Protein AF-A0A397A9V6-F1 (afdb_monomer_lite)

Radius of gyration: 29.44 Å; chains: 1; bounding box: 41×104×82 Å

Sequence (221 aa):
MKRLSKAV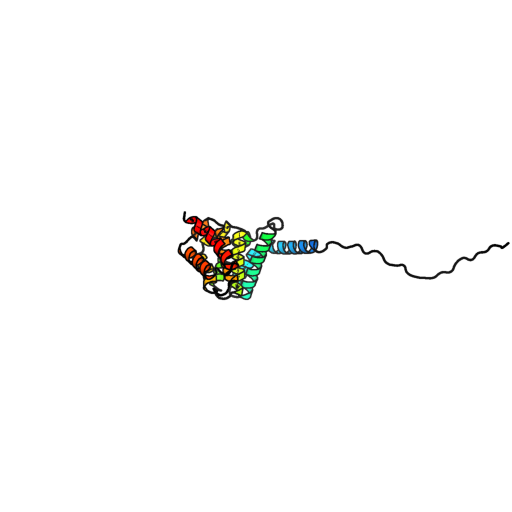QDRVGRKGPPLLQDEHVSTSDDKSAHSSLQLVQVLKQNGVGEICRTIKAEIDTIWAVQSAFKTLASVGHFYFSCGETVFSVNPADGFYDSDGLLLALFALKKFPHHREVLFPILDTISIYAKLDVERALTFCAIDGGVDLIMNCVRNHYDKPDLICMAHDALGSLVLNDDIRQHIASTGLMHELVALLDRFKSNVDVSRALLYPLSHLVVLRT

Structure (mmCIF, N/CA/C/O backbone):
data_AF-A0A397A9V6-F1
#
_entry.id   AF-A0A397A9V6-F1
#
loop_
_atom_site.group_PDB
_atom_site.id
_atom_site.type_symbol
_atom_site.label_atom_id
_atom_site.label_alt_id
_atom_site.label_comp_id
_atom_site.label_asym_id
_atom_site.label_entity_id
_atom_site.label_seq_id
_atom_site.pdbx_PDB_ins_code
_atom_site.Cartn_x
_atom_site.Cartn_y
_atom_site.Cartn_z
_atom_site.occupancy
_atom_site.B_iso_or_equiv
_atom_site.auth_seq_id
_atom_site.auth_comp_id
_atom_site.auth_asym_id
_atom_site.auth_atom_id
_atom_site.pdbx_PDB_model_num
ATOM 1 N N . MET A 1 1 ? -12.079 85.144 -66.062 1.00 34.88 1 MET A N 1
ATOM 2 C CA . MET A 1 1 ? -11.759 85.344 -64.633 1.00 34.88 1 MET A CA 1
ATOM 3 C C . MET A 1 1 ? -10.738 84.298 -64.201 1.00 34.88 1 MET A C 1
ATOM 5 O O . MET A 1 1 ? -10.996 83.125 -64.392 1.00 34.88 1 MET A O 1
ATOM 9 N N . LYS A 1 2 ? -9.617 84.794 -63.654 1.00 39.62 2 LYS A N 1
ATOM 10 C CA . LYS A 1 2 ? -8.535 84.176 -62.854 1.00 39.62 2 LYS A CA 1
ATOM 11 C C . LYS A 1 2 ? -7.677 83.027 -63.433 1.00 39.62 2 LYS A C 1
ATOM 13 O O . LYS A 1 2 ? -8.154 82.008 -63.905 1.00 39.62 2 LYS A O 1
ATOM 18 N N . ARG A 1 3 ? -6.366 83.306 -63.376 1.00 34.12 3 ARG A N 1
ATOM 19 C CA . ARG A 1 3 ? -5.188 82.638 -63.950 1.00 34.12 3 ARG A CA 1
ATOM 20 C C . ARG A 1 3 ? -4.546 81.640 -62.966 1.00 34.12 3 ARG A C 1
ATOM 22 O O . ARG A 1 3 ? -4.749 81.732 -61.762 1.00 34.12 3 ARG A O 1
ATOM 29 N N . LEU A 1 4 ? -3.738 80.757 -63.554 1.00 37.81 4 LEU A N 1
ATOM 30 C CA . LEU A 1 4 ? -2.873 79.690 -63.023 1.00 37.81 4 LEU A CA 1
ATOM 31 C C . LEU A 1 4 ? -1.762 80.110 -62.028 1.00 37.81 4 LEU A C 1
ATOM 33 O O . LEU A 1 4 ? -1.299 81.246 -62.088 1.00 37.81 4 LEU A O 1
ATOM 37 N N . SER A 1 5 ? -1.260 79.107 -61.271 1.00 41.97 5 SER A N 1
ATOM 38 C CA . SER A 1 5 ? 0.151 78.811 -60.860 1.00 41.97 5 SER A CA 1
ATOM 39 C C . SER A 1 5 ? 0.267 78.484 -59.352 1.00 41.97 5 SER A C 1
ATOM 41 O O . SER A 1 5 ? -0.086 79.320 -58.534 1.00 41.97 5 SER A O 1
ATOM 43 N N . LYS A 1 6 ? 0.543 77.244 -58.905 1.00 34.88 6 LYS A N 1
ATOM 44 C CA . LYS A 1 6 ? 1.799 76.437 -58.872 1.00 34.88 6 LYS A CA 1
ATOM 45 C C . LYS A 1 6 ? 2.805 76.850 -57.773 1.00 34.88 6 LYS A C 1
ATOM 47 O O . LYS A 1 6 ? 3.471 77.865 -57.919 1.00 34.88 6 LYS A O 1
ATOM 52 N N . ALA A 1 7 ? 2.943 75.981 -56.762 1.00 34.03 7 ALA A N 1
ATOM 53 C CA . ALA A 1 7 ? 4.121 75.647 -55.926 1.00 34.03 7 ALA A CA 1
ATOM 54 C C . ALA A 1 7 ? 3.635 74.528 -54.968 1.00 34.03 7 ALA A C 1
ATOM 56 O O . ALA A 1 7 ? 2.679 74.758 -54.242 1.00 34.03 7 ALA A O 1
ATOM 57 N N . VAL A 1 8 ? 3.966 73.233 -55.048 1.00 33.22 8 VAL A N 1
ATOM 58 C CA . VAL A 1 8 ? 5.232 72.468 -55.066 1.00 33.22 8 VAL A CA 1
ATOM 59 C C . VAL A 1 8 ? 6.129 72.710 -53.846 1.00 33.22 8 VAL A C 1
ATOM 61 O O . VAL A 1 8 ? 6.907 73.651 -53.830 1.00 33.22 8 VAL A O 1
ATOM 64 N N . GLN A 1 9 ? 6.010 71.743 -52.922 1.00 34.06 9 GLN A N 1
ATOM 65 C CA . GLN A 1 9 ? 6.986 71.207 -51.962 1.00 34.06 9 GLN A CA 1
ATOM 66 C C . GLN A 1 9 ? 7.510 72.114 -50.844 1.00 34.06 9 GLN A C 1
ATOM 68 O O . GLN A 1 9 ? 8.364 72.957 -51.074 1.00 34.06 9 GLN A O 1
ATOM 73 N N . ASP A 1 10 ? 7.152 71.756 -49.604 1.00 32.12 10 ASP A N 1
ATOM 74 C CA . ASP A 1 10 ? 8.187 71.509 -48.599 1.00 32.12 10 ASP A CA 1
ATOM 75 C C . ASP A 1 10 ? 7.776 70.457 -47.551 1.00 32.12 10 ASP A C 1
ATOM 77 O O . ASP A 1 10 ? 6.595 70.218 -47.295 1.00 32.12 10 ASP A O 1
ATOM 81 N N . ARG A 1 11 ? 8.787 69.758 -47.031 1.00 36.31 11 ARG A N 1
ATOM 82 C CA . ARG A 1 11 ? 8.733 68.584 -46.139 1.00 36.31 11 ARG A CA 1
ATOM 83 C C . ARG A 1 11 ? 8.373 68.951 -44.683 1.00 36.31 11 ARG A C 1
ATOM 85 O O . ARG A 1 11 ? 8.620 70.069 -44.259 1.00 36.31 11 ARG A O 1
ATOM 92 N N . VAL A 1 12 ? 7.941 67.941 -43.902 1.00 33.31 12 VAL A N 1
ATOM 93 C CA . VAL A 1 12 ? 8.463 67.516 -42.565 1.00 33.31 12 VAL A CA 1
ATOM 94 C C . VAL A 1 12 ? 7.355 66.978 -41.619 1.00 33.31 12 VAL A C 1
ATOM 96 O O . VAL A 1 12 ? 6.579 67.736 -41.056 1.00 33.31 12 VAL A O 1
ATOM 99 N N . GLY A 1 13 ? 7.384 65.655 -41.369 1.00 32.34 13 GLY A N 1
ATOM 100 C CA . GLY A 1 13 ? 7.241 65.019 -40.039 1.00 32.34 13 GLY A CA 1
ATOM 101 C C . GLY A 1 13 ? 5.854 64.713 -39.429 1.00 32.34 13 GLY A C 1
ATOM 102 O O . GLY A 1 13 ? 5.210 65.612 -38.912 1.00 32.34 13 GLY A O 1
ATOM 103 N N . ARG A 1 14 ? 5.508 63.416 -39.267 1.00 30.72 14 ARG A N 1
ATOM 104 C CA . ARG A 1 14 ? 5.488 62.659 -37.974 1.00 30.72 14 ARG A CA 1
ATOM 105 C C . ARG A 1 14 ? 4.607 61.380 -38.002 1.00 30.72 14 ARG A C 1
ATOM 107 O O . ARG A 1 14 ? 3.431 61.444 -38.315 1.00 30.72 14 ARG A O 1
ATOM 114 N N . LYS A 1 15 ? 5.249 60.265 -37.600 1.00 35.78 15 LYS A N 1
ATOM 115 C CA . LYS A 1 15 ? 4.812 59.007 -36.929 1.00 35.78 15 LYS A CA 1
ATOM 116 C C . LYS A 1 15 ? 3.372 58.476 -37.126 1.00 35.78 15 LYS A C 1
ATOM 118 O O . LYS A 1 15 ? 2.414 59.108 -36.702 1.00 35.78 15 LYS A O 1
ATOM 123 N N . GLY A 1 16 ? 3.265 57.245 -37.646 1.00 33.88 16 GLY A N 1
ATOM 124 C CA . GLY A 1 16 ? 2.014 56.476 -37.766 1.00 33.88 16 GLY A CA 1
ATOM 125 C C . GLY A 1 16 ? 1.600 55.692 -36.498 1.00 33.88 16 GLY A C 1
ATOM 126 O O . GLY A 1 16 ? 2.428 55.540 -35.595 1.00 33.88 16 GLY A O 1
ATOM 127 N N . PRO A 1 17 ? 0.340 55.204 -36.422 1.00 34.12 17 PRO A N 1
ATOM 128 C CA . PRO A 1 17 ? -0.207 54.437 -35.295 1.00 34.12 17 PRO A CA 1
ATOM 129 C C . PRO A 1 17 ? -0.071 52.900 -35.464 1.00 34.12 17 PRO A C 1
ATOM 131 O O . PRO A 1 17 ? 0.301 52.445 -36.547 1.00 34.12 17 PRO A O 1
ATOM 134 N N . PRO A 1 18 ? -0.301 52.102 -34.394 1.00 38.50 18 PRO A N 1
ATOM 135 C CA . PRO A 1 18 ? 0.321 50.789 -34.194 1.00 38.50 18 PRO A CA 1
ATOM 136 C C . PRO A 1 18 ? -0.392 49.609 -34.869 1.00 38.50 18 PRO A C 1
ATOM 138 O O . PRO A 1 18 ? -1.598 49.629 -35.098 1.00 38.50 18 PRO A O 1
ATOM 141 N N . LEU A 1 19 ? 0.405 48.566 -35.120 1.00 37.38 19 LEU A N 1
ATOM 142 C CA . LEU A 1 19 ? 0.017 47.243 -35.613 1.00 37.38 19 LEU A CA 1
ATOM 143 C C . LEU A 1 19 ? -0.855 46.484 -34.600 1.00 37.38 19 LEU A C 1
ATOM 145 O O . LEU A 1 19 ? -0.587 46.503 -33.398 1.00 37.38 19 LEU A O 1
ATOM 149 N N . LEU A 1 20 ? -1.864 45.793 -35.133 1.00 39.50 20 LEU A N 1
ATOM 150 C CA . LEU A 1 20 ? -2.697 44.804 -34.451 1.00 39.50 20 LEU A CA 1
ATOM 151 C C . LEU A 1 20 ? -1.803 43.706 -33.851 1.00 39.50 20 LEU A C 1
ATOM 153 O O . LEU A 1 20 ? -0.964 43.147 -34.555 1.00 39.50 20 LEU A O 1
ATOM 157 N N . GLN A 1 21 ? -1.964 43.427 -32.556 1.00 34.09 21 GLN A N 1
ATOM 158 C CA . GLN A 1 21 ? -1.392 42.243 -31.919 1.00 34.09 21 GLN A CA 1
ATOM 159 C C . GLN A 1 21 ? -2.351 41.075 -32.135 1.00 34.09 21 GLN A C 1
ATOM 161 O O . GLN A 1 21 ? -3.514 41.157 -31.740 1.00 34.09 21 GLN A O 1
ATOM 166 N N . ASP A 1 22 ? -1.841 40.024 -32.772 1.00 34.00 22 ASP A N 1
ATOM 167 C CA . ASP A 1 22 ? -2.478 38.716 -32.858 1.00 34.00 22 ASP A CA 1
ATOM 168 C C . ASP A 1 22 ? -2.759 38.170 -31.452 1.00 34.00 22 ASP A C 1
ATOM 170 O O . ASP A 1 22 ? -1.889 38.166 -30.573 1.00 34.00 22 ASP A O 1
ATOM 174 N N . GLU A 1 23 ? -3.986 37.695 -31.244 1.00 38.38 23 GLU A N 1
ATOM 175 C CA . GLU A 1 23 ? -4.370 36.906 -30.079 1.00 38.38 23 GLU A CA 1
ATOM 176 C C . GLU A 1 23 ? -3.546 35.612 -30.049 1.00 38.38 23 GLU A C 1
ATOM 178 O O . GLU A 1 23 ? -3.811 34.653 -30.773 1.00 38.38 23 GLU A O 1
ATOM 183 N N . HIS A 1 24 ? -2.530 35.575 -29.188 1.00 36.62 24 HIS A N 1
ATOM 184 C CA . HIS A 1 24 ? -1.765 34.367 -28.909 1.00 36.62 24 HIS A CA 1
ATOM 185 C C . HIS A 1 24 ? -2.582 33.457 -27.979 1.00 36.62 24 HIS A C 1
ATOM 187 O O . HIS A 1 24 ? -2.461 33.499 -26.753 1.00 36.62 24 HIS A O 1
ATOM 193 N N . VAL A 1 25 ? -3.444 32.632 -28.571 1.00 45.47 25 VAL A N 1
ATOM 194 C CA . VAL A 1 25 ? -4.029 31.469 -27.897 1.00 45.47 25 VAL A CA 1
ATOM 195 C C . VAL A 1 25 ? -2.972 30.354 -27.802 1.00 45.47 25 VAL A C 1
ATOM 197 O O . VAL A 1 25 ? -2.153 30.178 -28.701 1.00 45.47 25 VAL A O 1
ATOM 200 N N . SER A 1 26 ? -3.015 29.654 -26.661 1.00 49.25 26 SER A N 1
ATOM 201 C CA . SER A 1 26 ? -2.324 28.416 -26.248 1.00 49.25 26 SER A CA 1
ATOM 202 C C . SER A 1 26 ? -0.792 28.428 -26.100 1.00 49.25 26 SER A C 1
ATOM 204 O O . SER A 1 26 ? -0.051 28.168 -27.039 1.00 49.25 26 SER A O 1
ATOM 206 N N . THR A 1 27 ? -0.320 28.606 -24.856 1.00 46.38 27 THR A N 1
ATOM 207 C CA . THR A 1 27 ? 1.028 28.186 -24.392 1.00 46.38 27 THR A CA 1
ATOM 208 C C . THR A 1 27 ? 0.984 27.299 -23.134 1.00 46.38 27 THR A C 1
ATOM 210 O O . THR A 1 27 ? 2.029 26.952 -22.579 1.00 46.38 27 THR A O 1
ATOM 213 N N . SER A 1 28 ? -0.212 26.932 -22.654 1.00 49.50 28 SER A N 1
ATOM 214 C CA . SER A 1 28 ? -0.386 26.038 -21.500 1.00 49.50 28 SER A CA 1
ATOM 215 C C . SER A 1 28 ? -0.082 24.583 -21.847 1.00 49.50 28 SER A C 1
ATOM 217 O O . SER A 1 28 ? 0.591 23.895 -21.078 1.00 49.50 28 SER A O 1
ATOM 219 N N . ASP A 1 29 ? -0.529 24.141 -23.021 1.00 48.72 29 ASP A N 1
ATOM 220 C CA . ASP A 1 29 ? -0.541 22.722 -23.383 1.00 48.72 29 ASP A CA 1
ATOM 221 C C . ASP A 1 29 ? 0.865 22.229 -23.752 1.00 48.72 29 ASP A C 1
ATOM 223 O O . ASP A 1 29 ? 1.287 21.166 -23.301 1.00 48.72 29 ASP A O 1
ATOM 227 N N . ASP A 1 30 ? 1.660 23.065 -24.427 1.00 51.91 30 ASP A N 1
ATOM 228 C CA . ASP A 1 30 ? 3.045 22.743 -24.796 1.00 51.91 30 ASP A CA 1
ATOM 229 C C . ASP A 1 30 ? 3.989 22.659 -23.588 1.00 51.91 30 ASP A C 1
ATOM 231 O O . ASP A 1 30 ? 4.894 21.822 -23.548 1.00 51.91 30 ASP A O 1
ATOM 235 N N . LYS A 1 31 ? 3.779 23.495 -22.560 1.00 53.06 31 LYS A N 1
ATOM 236 C CA . LYS A 1 31 ? 4.580 23.442 -21.324 1.00 53.06 31 LYS A CA 1
ATOM 237 C C . LYS A 1 31 ? 4.235 22.218 -20.483 1.00 53.06 31 LYS A C 1
ATOM 239 O O . LYS A 1 31 ? 5.142 21.571 -19.964 1.00 53.06 31 LYS A O 1
ATOM 244 N N . SER A 1 32 ? 2.948 21.884 -20.381 1.00 54.91 32 SER A N 1
ATOM 245 C CA . SER A 1 32 ? 2.486 20.674 -19.693 1.00 54.91 32 SER A CA 1
ATOM 246 C C . SER A 1 32 ? 3.018 19.404 -20.368 1.00 54.91 32 SER A C 1
ATOM 248 O O . SER A 1 32 ? 3.565 18.524 -19.696 1.00 54.91 32 SER A O 1
ATOM 250 N N . ALA A 1 33 ? 2.962 19.348 -21.703 1.00 56.16 33 ALA A N 1
ATOM 251 C CA . ALA A 1 33 ? 3.509 18.244 -22.483 1.00 56.16 33 ALA A CA 1
ATOM 252 C C . ALA A 1 33 ? 5.032 18.115 -22.304 1.00 56.16 33 ALA A C 1
ATOM 254 O O . ALA A 1 33 ? 5.540 17.016 -22.079 1.00 56.16 33 ALA A O 1
ATOM 255 N N . HIS A 1 34 ? 5.770 19.230 -22.315 1.00 55.78 34 HIS A N 1
ATOM 256 C CA . HIS A 1 34 ? 7.221 19.222 -22.121 1.00 55.78 34 HIS A CA 1
ATOM 257 C C . HIS A 1 34 ? 7.642 18.757 -20.715 1.00 55.78 34 HIS A C 1
ATOM 259 O O . HIS A 1 34 ? 8.543 17.928 -20.585 1.00 55.78 34 HIS A O 1
ATOM 265 N N . SER A 1 35 ? 6.980 19.239 -19.656 1.00 58.25 35 SER A N 1
ATOM 266 C CA . SER A 1 35 ? 7.252 18.802 -18.278 1.00 58.25 35 SER A CA 1
ATOM 267 C C . SER A 1 35 ? 6.909 17.327 -18.055 1.00 58.25 35 SER A C 1
ATOM 269 O O . SER A 1 35 ? 7.667 16.617 -17.392 1.00 58.25 35 SER A O 1
ATOM 271 N N . SER A 1 36 ? 5.823 16.842 -18.662 1.00 56.16 36 SER A N 1
ATOM 272 C CA . SER A 1 36 ? 5.447 15.424 -18.623 1.00 56.16 36 SER A CA 1
ATOM 273 C C . SER A 1 36 ? 6.506 14.549 -19.299 1.00 56.16 36 SER A C 1
ATOM 275 O O . SER A 1 36 ? 6.911 13.532 -18.742 1.00 56.16 36 SER A O 1
ATOM 277 N N . LEU A 1 37 ? 7.046 14.978 -20.445 1.00 62.38 37 LEU A N 1
ATOM 278 C CA . LEU A 1 37 ? 8.110 14.262 -21.157 1.00 62.38 37 LEU A CA 1
ATOM 279 C C . LEU A 1 37 ? 9.438 14.219 -20.380 1.00 62.38 37 LEU A C 1
ATOM 281 O O . LEU A 1 37 ? 10.116 13.191 -20.392 1.00 62.38 37 LEU A O 1
ATOM 285 N N . GLN A 1 38 ? 9.803 15.291 -19.669 1.00 62.00 38 GLN A N 1
ATOM 286 C CA . GLN A 1 38 ? 10.989 15.297 -18.803 1.00 62.00 38 GLN A CA 1
ATOM 287 C C . GLN A 1 38 ? 10.837 14.347 -17.608 1.00 62.00 38 GLN A C 1
ATOM 289 O O . GLN A 1 38 ? 11.756 13.579 -17.318 1.00 62.00 38 GLN A O 1
ATOM 294 N N . LEU A 1 39 ? 9.672 14.343 -16.949 1.00 62.81 39 LEU A N 1
ATOM 295 C CA . LEU A 1 39 ? 9.375 13.404 -15.863 1.00 62.81 39 LEU A CA 1
ATOM 296 C C . LEU A 1 39 ? 9.407 11.952 -16.362 1.00 62.81 39 LEU A C 1
ATOM 298 O O . LEU A 1 39 ? 10.017 11.094 -15.727 1.00 62.81 39 LEU A O 1
ATOM 302 N N . VAL A 1 40 ? 8.837 11.688 -17.541 1.00 61.03 40 VAL A N 1
ATOM 303 C CA . VAL A 1 40 ? 8.911 10.383 -18.216 1.00 61.03 40 VAL A CA 1
ATOM 304 C C . VAL A 1 40 ? 10.363 9.971 -18.461 1.00 61.03 40 VAL A C 1
ATOM 306 O O . VAL A 1 40 ? 10.701 8.807 -18.275 1.00 61.03 40 VAL A O 1
ATOM 309 N N . GLN A 1 41 ? 11.248 10.894 -18.843 1.00 61.25 41 GLN A N 1
ATOM 310 C CA . GLN A 1 41 ? 12.656 10.578 -19.091 1.00 61.25 41 GLN A CA 1
ATOM 311 C C . GLN A 1 41 ? 13.436 10.253 -17.808 1.00 61.25 41 GLN A C 1
ATOM 313 O O . GLN A 1 41 ? 14.259 9.339 -17.822 1.00 61.25 41 GLN A O 1
ATOM 318 N N . VAL A 1 42 ? 13.133 10.928 -16.696 1.00 62.50 42 VAL A N 1
ATOM 319 C CA . VAL A 1 42 ? 13.681 10.595 -15.368 1.00 62.50 42 VAL A CA 1
ATOM 320 C C . VAL A 1 42 ? 13.171 9.230 -14.892 1.00 62.50 42 VAL A C 1
ATOM 322 O O . VAL A 1 42 ? 13.946 8.412 -14.400 1.00 62.50 42 VAL A O 1
ATOM 325 N N . LEU A 1 43 ? 11.886 8.934 -15.101 1.00 60.66 43 LEU A N 1
ATOM 326 C CA . LEU A 1 43 ? 11.296 7.641 -14.747 1.00 60.66 43 LEU A CA 1
ATOM 327 C C . LEU A 1 43 ? 11.843 6.490 -15.602 1.00 60.66 43 LEU A C 1
ATOM 329 O O . LEU A 1 43 ? 12.137 5.423 -15.063 1.00 60.66 43 LEU A O 1
ATOM 333 N N . LYS A 1 44 ? 12.079 6.732 -16.899 1.00 60.22 44 LYS A N 1
ATOM 334 C CA . LYS A 1 44 ? 12.693 5.784 -17.847 1.00 60.22 44 LYS A CA 1
ATOM 335 C C . LYS A 1 44 ? 14.099 5.329 -17.447 1.00 60.22 44 LYS A C 1
ATOM 337 O O . LYS A 1 44 ? 14.510 4.252 -17.857 1.00 60.22 44 LYS A O 1
ATOM 342 N N . GLN A 1 45 ? 14.845 6.117 -16.674 1.00 60.31 45 GLN A N 1
ATOM 343 C CA . GLN A 1 45 ? 16.237 5.817 -16.314 1.00 60.31 45 GLN A CA 1
ATOM 344 C C . GLN A 1 45 ? 16.388 5.048 -14.988 1.00 60.31 45 GLN A C 1
ATOM 346 O O . GLN A 1 45 ? 17.419 5.162 -14.333 1.00 60.31 45 GLN A O 1
ATOM 351 N N . ASN A 1 46 ? 15.406 4.217 -14.618 1.00 61.84 46 ASN A N 1
ATOM 352 C CA . ASN A 1 46 ? 15.337 3.479 -13.343 1.00 61.84 46 ASN A CA 1
ATOM 353 C C . ASN A 1 46 ? 14.879 4.312 -12.133 1.00 61.84 46 ASN A C 1
ATOM 355 O O . ASN A 1 46 ? 15.210 3.959 -11.003 1.00 61.84 46 ASN A O 1
ATOM 359 N N . GLY A 1 47 ? 14.099 5.380 -12.335 1.00 82.50 47 GLY A N 1
ATOM 360 C CA . GLY A 1 47 ? 13.718 6.297 -11.253 1.00 82.50 47 GLY A CA 1
ATOM 361 C C . GLY A 1 47 ? 13.066 5.599 -10.052 1.00 82.50 47 GLY A C 1
ATOM 362 O O . GLY A 1 47 ? 13.521 5.761 -8.927 1.00 82.50 47 GLY A O 1
ATOM 363 N N . VAL A 1 48 ? 12.052 4.758 -10.277 1.00 91.31 48 VAL A N 1
ATOM 364 C CA . VAL A 1 48 ? 11.331 4.074 -9.183 1.00 91.31 48 VAL A CA 1
ATOM 365 C C . VAL A 1 48 ? 12.216 3.075 -8.435 1.00 91.31 48 VAL A C 1
ATOM 367 O O . VAL A 1 48 ? 12.255 3.084 -7.203 1.00 91.31 48 VAL A O 1
ATOM 370 N N . GLY A 1 49 ? 12.960 2.240 -9.165 1.00 91.81 49 GLY A N 1
ATOM 371 C CA . GLY A 1 49 ? 13.860 1.266 -8.549 1.00 91.81 49 GLY A CA 1
ATOM 372 C C . GLY A 1 49 ? 15.015 1.926 -7.790 1.00 91.81 49 GLY A C 1
ATOM 373 O O . GLY A 1 49 ? 15.384 1.482 -6.704 1.00 91.81 49 GLY A O 1
ATOM 374 N N . GLU A 1 50 ? 15.549 3.035 -8.307 1.00 90.12 50 GLU A N 1
ATOM 375 C CA . GLU A 1 50 ? 16.582 3.822 -7.629 1.00 90.12 50 GLU A CA 1
ATOM 376 C C . GLU A 1 50 ? 16.046 4.528 -6.382 1.00 90.12 50 GLU A C 1
ATOM 378 O O . GLU A 1 50 ? 16.723 4.549 -5.355 1.00 90.12 50 GLU A O 1
ATOM 383 N N . ILE A 1 51 ? 14.808 5.032 -6.417 1.00 94.00 51 ILE A N 1
ATOM 384 C CA . ILE A 1 51 ? 14.145 5.566 -5.223 1.00 94.00 51 ILE A CA 1
ATOM 385 C C . ILE A 1 51 ? 14.009 4.463 -4.165 1.00 94.00 51 ILE A C 1
ATOM 387 O O . ILE A 1 51 ? 14.338 4.698 -3.005 1.00 94.00 51 ILE A O 1
ATOM 391 N N . CYS A 1 52 ? 13.611 3.244 -4.546 1.00 96.19 52 CYS A N 1
ATOM 392 C CA . CYS A 1 52 ? 13.551 2.112 -3.614 1.00 96.19 52 CYS A CA 1
ATOM 393 C C . CYS A 1 52 ? 14.933 1.789 -3.017 1.00 96.19 52 CYS A C 1
ATOM 395 O O . CYS A 1 52 ? 15.052 1.610 -1.805 1.00 96.19 52 CYS A O 1
ATOM 397 N N . ARG A 1 53 ? 15.997 1.765 -3.832 1.00 93.69 53 ARG A N 1
ATOM 398 C CA . ARG A 1 53 ? 17.379 1.579 -3.348 1.00 93.69 53 ARG A CA 1
ATOM 399 C C . ARG A 1 53 ? 17.823 2.698 -2.407 1.00 93.69 53 ARG A C 1
ATOM 401 O O . ARG A 1 53 ? 18.424 2.415 -1.374 1.00 93.69 53 ARG A O 1
ATOM 408 N N . THR A 1 54 ? 17.468 3.938 -2.719 1.00 92.44 54 THR A N 1
ATOM 409 C CA . THR A 1 54 ? 17.766 5.107 -1.884 1.00 92.44 54 THR A CA 1
ATOM 410 C C . THR A 1 54 ? 17.050 5.015 -0.540 1.00 92.44 54 THR A C 1
ATOM 412 O O . THR A 1 54 ? 17.682 5.205 0.490 1.00 92.44 54 THR A O 1
ATOM 415 N N . ILE A 1 55 ? 15.765 4.638 -0.515 1.00 95.81 55 ILE A N 1
ATOM 416 C CA . ILE A 1 55 ? 15.025 4.404 0.737 1.00 95.81 55 ILE A CA 1
ATOM 417 C C . ILE A 1 55 ? 15.699 3.305 1.563 1.00 95.81 55 ILE A C 1
ATOM 419 O O . ILE A 1 55 ? 15.813 3.461 2.773 1.00 95.81 55 ILE A O 1
ATOM 423 N N . LYS A 1 56 ? 16.153 2.206 0.939 1.00 95.31 56 LYS A N 1
ATOM 424 C CA . LYS A 1 56 ? 16.883 1.135 1.644 1.00 95.31 56 LYS A CA 1
ATOM 425 C C . LYS A 1 56 ? 18.170 1.668 2.290 1.00 95.31 56 LYS A C 1
ATOM 427 O O . LYS A 1 56 ? 18.450 1.316 3.432 1.00 95.31 56 LYS A O 1
ATOM 432 N N . ALA A 1 57 ? 18.928 2.505 1.581 1.00 93.69 57 ALA A N 1
ATOM 433 C CA . ALA A 1 57 ? 20.176 3.086 2.080 1.00 93.69 57 ALA A CA 1
ATOM 434 C C . ALA A 1 57 ? 19.946 4.132 3.187 1.00 93.69 57 ALA A C 1
ATOM 436 O O . ALA A 1 57 ? 20.680 4.168 4.169 1.00 93.69 57 ALA A O 1
ATOM 437 N N . GLU A 1 58 ? 18.895 4.939 3.052 1.00 93.69 58 GLU A N 1
ATOM 438 C CA . GLU A 1 58 ? 18.550 6.057 3.938 1.00 93.69 58 GLU A CA 1
ATOM 439 C C . GLU A 1 58 ? 17.407 5.713 4.903 1.00 93.69 58 GLU A C 1
ATOM 441 O O . GLU A 1 58 ? 16.669 6.590 5.356 1.00 93.69 58 GLU A O 1
ATOM 446 N N . ILE A 1 59 ? 17.223 4.429 5.225 1.00 95.50 59 ILE A N 1
ATOM 447 C CA . ILE A 1 59 ? 16.041 3.958 5.958 1.00 95.50 59 ILE A CA 1
ATOM 448 C C . ILE A 1 59 ? 15.948 4.514 7.381 1.00 95.50 59 ILE A C 1
ATOM 450 O O . ILE A 1 59 ? 14.870 4.512 7.966 1.00 95.50 59 ILE A O 1
ATOM 454 N N . ASP A 1 60 ? 17.059 4.983 7.950 1.00 94.56 60 ASP A N 1
ATOM 455 C CA . ASP A 1 60 ? 17.122 5.636 9.262 1.00 94.56 60 ASP A CA 1
ATOM 456 C C . ASP A 1 60 ? 16.840 7.150 9.200 1.00 94.56 60 ASP A C 1
ATOM 458 O O . ASP A 1 60 ? 16.616 7.792 10.228 1.00 94.56 60 ASP A O 1
ATOM 462 N N . THR A 1 61 ? 16.776 7.726 7.998 1.00 94.69 61 THR A N 1
ATOM 463 C CA . THR A 1 61 ? 16.592 9.159 7.762 1.00 94.69 61 THR A CA 1
ATOM 464 C C . THR A 1 61 ? 15.115 9.466 7.475 1.00 94.69 61 THR A C 1
ATOM 466 O O . THR A 1 61 ? 14.670 9.467 6.329 1.00 94.69 61 THR A O 1
ATOM 469 N N . ILE A 1 62 ? 14.333 9.776 8.521 1.00 94.88 62 ILE A N 1
ATOM 470 C CA . ILE A 1 62 ? 12.860 9.961 8.465 1.00 94.88 62 ILE A CA 1
ATOM 471 C C . ILE A 1 62 ? 12.397 10.859 7.307 1.00 94.88 62 ILE A C 1
ATOM 473 O O . ILE A 1 62 ? 11.498 10.485 6.553 1.00 94.88 62 ILE A O 1
ATOM 477 N N . TRP A 1 63 ? 13.002 12.041 7.146 1.00 94.44 63 TRP A N 1
ATOM 478 C CA . TRP A 1 63 ? 12.594 12.989 6.103 1.00 94.44 63 TRP A CA 1
ATOM 479 C C . TRP A 1 63 ? 12.876 12.454 4.691 1.00 94.44 63 TRP A C 1
ATOM 481 O O . TRP A 1 63 ? 12.107 12.734 3.767 1.00 94.44 63 TRP A O 1
ATOM 491 N N . ALA A 1 64 ? 13.948 11.671 4.521 1.00 92.06 64 ALA A N 1
ATOM 492 C CA . ALA A 1 64 ? 14.315 11.065 3.248 1.00 92.06 64 ALA A CA 1
ATOM 493 C C . ALA A 1 64 ? 13.327 9.949 2.901 1.00 92.06 64 ALA A C 1
ATOM 495 O O . ALA A 1 64 ? 12.758 9.965 1.812 1.00 92.06 64 ALA A O 1
ATOM 496 N N . VAL A 1 65 ? 13.025 9.066 3.862 1.00 96.44 65 VAL A N 1
ATOM 497 C CA . VAL A 1 65 ? 12.000 8.018 3.729 1.00 96.44 65 VAL A CA 1
ATOM 498 C C . VAL A 1 65 ? 10.652 8.632 3.355 1.00 96.44 65 VAL A C 1
ATOM 500 O O . VAL A 1 65 ? 10.040 8.237 2.363 1.00 96.44 65 VAL A O 1
ATOM 503 N N . GLN A 1 66 ? 10.210 9.653 4.093 1.00 96.75 66 GLN A N 1
ATOM 504 C CA . GLN A 1 66 ? 8.961 10.354 3.810 1.00 96.75 66 GLN A CA 1
ATOM 505 C C . GLN A 1 66 ? 8.930 10.926 2.386 1.00 96.75 66 GLN A C 1
ATOM 507 O O . GLN A 1 66 ? 7.952 10.738 1.662 1.00 96.75 66 GLN A O 1
ATOM 512 N N . SER A 1 67 ? 9.972 11.662 1.995 1.00 95.00 67 SER A N 1
ATOM 513 C CA . SER A 1 67 ? 10.028 12.353 0.700 1.00 95.00 67 SER A CA 1
ATOM 514 C C . SER A 1 67 ? 10.081 11.365 -0.461 1.00 95.00 67 SER A C 1
ATOM 516 O O . SER A 1 67 ? 9.421 11.557 -1.484 1.00 95.00 67 SER A O 1
ATOM 518 N N . ALA A 1 68 ? 10.817 10.273 -0.285 1.00 95.81 68 ALA A N 1
ATOM 519 C CA . ALA A 1 68 ? 10.941 9.222 -1.272 1.00 95.81 68 ALA A CA 1
ATOM 520 C C . ALA A 1 68 ? 9.621 8.460 -1.465 1.00 95.81 68 ALA A C 1
ATOM 522 O O . ALA A 1 68 ? 9.169 8.342 -2.601 1.00 95.81 68 ALA A O 1
ATOM 523 N N . PHE A 1 69 ? 8.927 8.048 -0.394 1.00 98.06 69 PHE A N 1
ATOM 524 C CA . PHE A 1 69 ? 7.601 7.425 -0.525 1.00 98.06 69 PHE A CA 1
ATOM 525 C C . PHE A 1 69 ? 6.549 8.384 -1.100 1.00 98.06 69 PHE A C 1
ATOM 527 O O . PHE A 1 69 ? 5.742 7.974 -1.927 1.00 98.06 69 PHE A O 1
ATOM 534 N N . LYS A 1 70 ? 6.583 9.682 -0.759 1.00 97.31 70 LYS A N 1
ATOM 535 C CA . LYS A 1 70 ? 5.716 10.682 -1.419 1.00 97.31 70 LYS A CA 1
ATOM 536 C C . LYS A 1 70 ? 5.960 10.731 -2.923 1.00 97.31 70 LYS A C 1
ATOM 538 O O . LYS A 1 70 ? 5.014 10.833 -3.703 1.00 97.31 70 LYS A O 1
ATOM 543 N N . THR A 1 71 ? 7.227 10.659 -3.322 1.00 95.56 71 THR A N 1
ATOM 544 C CA . THR A 1 71 ? 7.620 10.645 -4.732 1.00 95.56 71 THR A CA 1
ATOM 545 C C . THR A 1 71 ? 7.125 9.371 -5.411 1.00 95.56 71 THR A C 1
ATOM 547 O O . THR A 1 71 ? 6.505 9.464 -6.465 1.00 95.56 71 THR A O 1
ATOM 550 N N . LEU A 1 72 ? 7.304 8.200 -4.786 1.00 96.31 72 LEU A N 1
ATOM 551 C CA . LEU A 1 72 ? 6.786 6.926 -5.297 1.00 96.31 72 LEU A CA 1
ATOM 552 C C . LEU A 1 72 ? 5.274 6.974 -5.517 1.00 96.31 72 LEU A C 1
ATOM 554 O O . LEU A 1 72 ? 4.823 6.662 -6.620 1.00 96.31 72 LEU A O 1
ATOM 558 N N . ALA A 1 73 ? 4.509 7.402 -4.511 1.00 97.44 73 ALA A N 1
ATOM 559 C CA . ALA A 1 73 ? 3.060 7.529 -4.611 1.00 97.44 73 ALA A CA 1
ATOM 560 C C . ALA A 1 73 ? 2.653 8.494 -5.735 1.00 97.44 73 ALA A C 1
ATOM 562 O O . ALA A 1 73 ? 1.815 8.158 -6.567 1.00 97.44 73 ALA A O 1
ATOM 563 N N . SER A 1 74 ? 3.304 9.659 -5.826 1.00 94.69 74 SER A N 1
ATOM 564 C CA . SER A 1 74 ? 3.021 10.657 -6.870 1.00 94.69 74 SER A CA 1
ATOM 565 C C . SER A 1 74 ? 3.269 10.111 -8.277 1.00 94.69 74 SER A C 1
ATOM 567 O O . SER A 1 74 ? 2.468 10.342 -9.179 1.00 94.69 74 SER A O 1
ATOM 569 N N . VAL A 1 75 ? 4.357 9.359 -8.463 1.00 91.62 75 VAL A N 1
ATOM 570 C CA . VAL A 1 75 ? 4.663 8.675 -9.726 1.00 91.62 75 VAL A CA 1
ATOM 571 C C . VAL A 1 75 ? 3.584 7.651 -10.059 1.00 91.62 75 VAL A C 1
ATOM 573 O O . VAL A 1 75 ? 3.113 7.617 -11.194 1.00 91.62 75 VAL A O 1
ATOM 576 N N . GLY A 1 76 ? 3.164 6.858 -9.070 1.00 93.56 76 GLY A N 1
ATOM 577 C CA . GLY A 1 76 ? 2.106 5.872 -9.246 1.00 93.56 76 GLY A CA 1
ATOM 578 C C . GLY A 1 76 ? 0.782 6.515 -9.661 1.00 93.56 76 GLY A C 1
ATOM 579 O O . GLY A 1 76 ? 0.174 6.093 -10.639 1.00 93.56 76 GLY A O 1
ATOM 580 N N . HIS A 1 77 ? 0.367 7.587 -8.978 1.00 94.25 77 HIS A N 1
ATOM 581 C CA . HIS A 1 77 ? -0.877 8.309 -9.274 1.00 94.25 77 HIS A CA 1
ATOM 582 C C . HIS A 1 77 ? -0.846 8.988 -10.639 1.00 94.25 77 HIS A C 1
ATOM 584 O O . HIS A 1 77 ? -1.837 8.964 -11.373 1.00 94.25 77 HIS A O 1
ATOM 590 N N . PHE A 1 78 ? 0.293 9.579 -11.002 1.00 89.69 78 PHE A N 1
ATOM 591 C CA . PHE A 1 78 ? 0.462 10.208 -12.305 1.00 89.69 78 PHE A CA 1
ATOM 592 C C . PHE A 1 78 ? 0.396 9.171 -13.434 1.00 89.69 78 PHE A C 1
ATOM 594 O O . PHE A 1 78 ? -0.334 9.376 -14.404 1.00 89.69 78 PHE A O 1
ATOM 601 N N . TYR A 1 79 ? 1.057 8.019 -13.276 1.00 89.06 79 TYR A N 1
ATOM 602 C CA . TYR A 1 79 ? 0.920 6.913 -14.225 1.00 89.06 79 TYR A CA 1
ATOM 603 C C . TYR A 1 79 ? -0.514 6.379 -14.276 1.00 89.06 79 TYR A C 1
ATOM 605 O O . TYR A 1 79 ? -1.056 6.240 -15.363 1.00 89.06 79 TYR A O 1
ATOM 613 N N . PHE A 1 80 ? -1.169 6.145 -13.135 1.00 90.19 80 PHE A N 1
ATOM 614 C CA . PHE A 1 80 ? -2.556 5.662 -13.096 1.00 90.19 80 PHE A CA 1
ATOM 615 C C . PHE A 1 80 ? -3.526 6.606 -13.823 1.00 90.19 80 PHE A C 1
ATOM 617 O O . PHE A 1 80 ? -4.474 6.157 -14.459 1.00 90.19 80 PHE A O 1
ATOM 624 N N . SER A 1 81 ? -3.268 7.915 -13.764 1.00 88.94 81 SER A N 1
ATOM 625 C CA . SER A 1 81 ? -4.102 8.935 -14.408 1.00 88.94 81 SER A CA 1
ATOM 626 C C . SER A 1 81 ? -3.868 9.048 -15.919 1.00 88.94 81 SER A C 1
ATOM 628 O O . SER A 1 81 ? -4.803 9.337 -16.662 1.00 88.94 81 SER A O 1
ATOM 630 N N . CYS A 1 82 ? -2.630 8.856 -16.384 1.00 81.88 82 CYS A N 1
ATOM 631 C CA . CYS A 1 82 ? -2.249 9.045 -17.791 1.00 81.88 82 CYS A CA 1
ATOM 632 C C . CYS A 1 82 ? -2.124 7.730 -18.587 1.00 81.88 82 CYS A C 1
ATOM 634 O O . CYS A 1 82 ? -2.141 7.740 -19.820 1.00 81.88 82 CYS A O 1
ATOM 636 N N . GLY A 1 83 ? -2.004 6.600 -17.894 1.00 74.06 83 GLY A N 1
ATOM 637 C CA . GLY A 1 83 ? -1.836 5.260 -18.447 1.00 74.06 83 GLY A CA 1
ATOM 638 C C . GLY A 1 83 ? -0.614 5.094 -19.356 1.00 74.06 83 GLY A C 1
ATOM 639 O O . GLY A 1 83 ? 0.293 5.927 -19.418 1.00 74.06 83 GLY A O 1
ATOM 640 N N . GLU A 1 84 ? -0.634 4.013 -20.134 1.00 66.00 84 GLU A N 1
ATOM 641 C CA . GLU A 1 84 ? 0.396 3.678 -21.132 1.00 66.00 84 GLU A CA 1
ATOM 642 C C . GLU A 1 84 ? 0.499 4.699 -22.276 1.00 66.00 84 GLU A C 1
ATOM 644 O O . GLU A 1 84 ? 1.483 4.728 -23.009 1.00 66.00 84 GLU A O 1
ATOM 649 N N . THR A 1 85 ? -0.498 5.577 -22.436 1.00 66.94 85 THR A N 1
ATOM 650 C CA . THR A 1 85 ? -0.520 6.556 -23.535 1.00 66.94 85 THR A CA 1
ATOM 651 C C . THR A 1 85 ? 0.620 7.573 -23.443 1.00 66.94 85 THR A C 1
ATOM 653 O O . THR A 1 85 ? 1.105 8.058 -24.465 1.00 66.94 85 THR A O 1
ATOM 656 N N . VAL A 1 86 ? 1.077 7.865 -22.222 1.00 65.44 86 VAL A N 1
ATOM 657 C CA . VAL A 1 86 ? 2.185 8.793 -21.940 1.00 65.44 86 VAL A CA 1
ATOM 658 C C . VAL A 1 86 ? 3.462 8.039 -21.552 1.00 65.44 86 VAL A C 1
ATOM 660 O O . VAL A 1 86 ? 4.575 8.535 -21.753 1.00 65.44 86 VAL A O 1
ATOM 663 N N . PHE A 1 87 ? 3.322 6.823 -21.026 1.00 65.25 87 PHE A N 1
ATOM 664 C CA . PHE A 1 87 ? 4.408 6.060 -20.431 1.00 65.25 87 PHE A CA 1
ATOM 665 C C . PHE A 1 87 ? 4.738 4.798 -21.209 1.00 65.25 87 PHE A C 1
ATOM 667 O O . PHE A 1 87 ? 3.904 3.923 -21.387 1.00 65.25 87 PHE A O 1
ATOM 674 N N . SER A 1 88 ? 6.011 4.651 -21.574 1.00 69.62 88 SER A N 1
ATOM 675 C CA . SER A 1 88 ? 6.503 3.425 -22.210 1.00 69.62 88 SER A CA 1
ATOM 676 C C . SER A 1 88 ? 6.890 2.320 -21.220 1.00 69.62 88 SER A C 1
ATOM 678 O O . SER A 1 88 ? 7.310 1.257 -21.658 1.00 69.62 88 SER A O 1
ATOM 680 N N . VAL A 1 89 ? 6.871 2.597 -19.911 1.00 76.81 89 VAL A N 1
ATOM 681 C CA . VAL A 1 89 ? 7.260 1.659 -18.845 1.00 76.81 89 VAL A CA 1
ATOM 682 C C . VAL A 1 89 ? 6.281 1.821 -17.691 1.00 76.81 89 VAL A C 1
ATOM 684 O O . VAL A 1 89 ? 5.997 2.956 -17.298 1.00 76.81 89 VAL A O 1
ATOM 687 N N . ASN A 1 90 ? 5.786 0.709 -17.148 1.00 86.44 90 ASN A N 1
ATOM 688 C CA . ASN A 1 90 ? 4.962 0.727 -15.949 1.00 86.44 90 ASN A CA 1
ATOM 689 C C . ASN A 1 90 ? 5.876 0.943 -14.726 1.00 86.44 90 ASN A C 1
ATOM 691 O O . ASN A 1 90 ? 6.783 0.143 -14.494 1.00 86.44 90 ASN A O 1
ATOM 695 N N . PRO A 1 91 ? 5.695 2.008 -13.920 1.00 90.19 91 PRO A N 1
ATOM 696 C CA . PRO A 1 91 ? 6.505 2.217 -12.723 1.00 90.19 91 PRO A CA 1
ATOM 697 C C . PRO A 1 91 ? 6.397 1.057 -11.724 1.00 90.19 91 PRO A C 1
ATOM 699 O O . PRO A 1 91 ? 7.318 0.874 -10.925 1.00 90.19 91 PRO A O 1
ATOM 702 N N . ALA A 1 92 ? 5.322 0.260 -11.779 1.00 92.75 92 ALA A N 1
ATOM 703 C CA . ALA A 1 92 ? 5.186 -0.952 -10.983 1.00 92.75 92 ALA A CA 1
ATOM 704 C C . ALA A 1 92 ? 6.334 -1.940 -11.214 1.00 92.75 92 ALA A C 1
ATOM 706 O O . ALA A 1 92 ? 6.812 -2.515 -10.238 1.00 92.75 92 ALA A O 1
ATOM 707 N N . ASP A 1 93 ? 6.861 -2.051 -12.438 1.00 91.69 93 ASP A N 1
ATOM 708 C CA . ASP A 1 93 ? 7.992 -2.935 -12.743 1.00 91.69 93 ASP A CA 1
ATOM 709 C C . ASP A 1 93 ? 9.184 -2.615 -11.838 1.00 91.69 93 ASP A C 1
ATOM 711 O O . ASP A 1 93 ? 9.639 -3.452 -11.061 1.00 91.69 93 ASP A O 1
ATOM 715 N N . GLY A 1 94 ? 9.618 -1.350 -11.839 1.00 91.88 94 GLY A N 1
ATOM 716 C CA . GLY A 1 94 ? 10.740 -0.898 -11.019 1.00 91.88 94 GLY A CA 1
ATOM 717 C C . GLY A 1 94 ? 10.475 -0.987 -9.514 1.00 91.88 94 GLY A C 1
ATOM 718 O O . GLY A 1 94 ? 11.412 -1.229 -8.748 1.00 91.88 94 GLY A O 1
ATOM 719 N N . PHE A 1 95 ? 9.224 -0.800 -9.084 1.00 95.69 95 PHE A N 1
ATOM 720 C CA . PHE A 1 95 ? 8.830 -0.921 -7.680 1.00 95.69 95 PHE A CA 1
ATOM 721 C C . PHE A 1 95 ? 8.937 -2.367 -7.204 1.00 95.69 95 PHE A C 1
ATOM 723 O O . PHE A 1 95 ? 9.633 -2.637 -6.226 1.00 95.69 95 PHE A O 1
ATOM 730 N N . TYR A 1 96 ? 8.303 -3.305 -7.904 1.00 96.31 96 TYR A N 1
ATOM 731 C CA . TYR A 1 96 ? 8.294 -4.708 -7.508 1.00 96.31 96 TYR A CA 1
ATOM 732 C C . TYR A 1 96 ? 9.648 -5.391 -7.743 1.00 96.31 96 TYR A C 1
ATOM 734 O O . TYR A 1 96 ? 10.075 -6.156 -6.881 1.00 96.31 96 TYR A O 1
ATOM 742 N N . ASP A 1 97 ? 10.378 -5.067 -8.817 1.00 94.44 97 ASP A N 1
ATOM 743 C CA . ASP A 1 97 ? 11.738 -5.585 -9.069 1.00 94.44 97 ASP A CA 1
ATOM 744 C C . ASP A 1 97 ? 12.747 -5.150 -7.99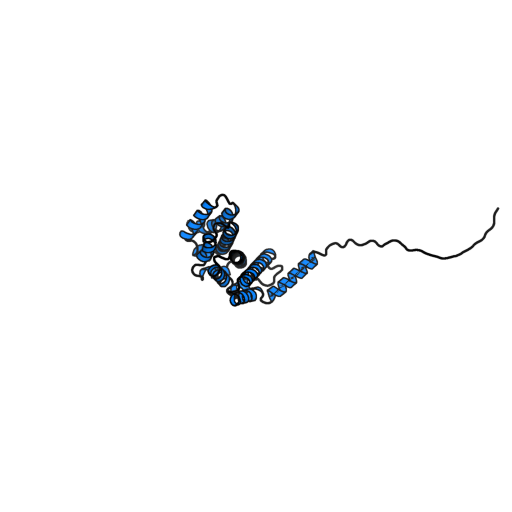5 1.00 94.44 97 ASP A C 1
ATOM 746 O O . ASP A 1 97 ? 13.794 -5.772 -7.825 1.00 94.44 97 ASP A O 1
ATOM 750 N N . SER A 1 98 ? 12.442 -4.073 -7.264 1.00 94.50 98 SER A N 1
ATOM 751 C CA . SER A 1 98 ? 13.294 -3.527 -6.203 1.00 94.50 98 SER A CA 1
ATOM 752 C C . SER A 1 98 ? 12.781 -3.837 -4.791 1.00 94.50 98 SER A C 1
ATOM 754 O O . SER A 1 98 ? 13.199 -3.177 -3.834 1.00 94.50 98 SER A O 1
ATOM 756 N N . ASP A 1 99 ? 11.895 -4.822 -4.630 1.00 96.50 99 ASP A N 1
ATOM 757 C CA . ASP A 1 99 ? 11.228 -5.186 -3.368 1.00 96.50 99 ASP A CA 1
ATOM 758 C C . ASP A 1 99 ? 10.468 -4.020 -2.708 1.00 96.50 99 ASP A C 1
ATOM 760 O O . ASP A 1 99 ? 10.420 -3.901 -1.481 1.00 96.50 99 ASP A O 1
ATOM 764 N N . GLY A 1 100 ? 9.895 -3.117 -3.503 1.00 97.31 100 GLY A N 1
ATOM 765 C CA . GLY A 1 100 ? 9.253 -1.894 -3.024 1.00 97.31 100 GLY A CA 1
ATOM 766 C C . GLY A 1 100 ? 8.124 -2.150 -2.023 1.00 97.31 100 GLY A C 1
ATOM 767 O O . GLY A 1 100 ? 8.022 -1.439 -1.023 1.00 97.31 100 GLY A O 1
ATOM 768 N N . LEU A 1 101 ? 7.322 -3.203 -2.224 1.00 98.12 101 LEU A N 1
ATOM 769 C CA . LEU A 1 101 ? 6.252 -3.568 -1.290 1.00 98.12 101 LEU A CA 1
ATOM 770 C C . LEU A 1 101 ? 6.805 -4.054 0.058 1.00 98.12 101 LEU A C 1
ATOM 772 O O . LEU A 1 101 ? 6.341 -3.619 1.113 1.00 98.12 101 LEU A O 1
ATOM 776 N N . LEU A 1 102 ? 7.832 -4.909 0.032 1.00 97.31 102 LEU A N 1
ATOM 777 C CA . LEU A 1 102 ? 8.516 -5.366 1.243 1.00 97.31 102 LEU A CA 1
ATOM 778 C C . LEU A 1 102 ? 9.139 -4.188 1.997 1.00 97.31 102 LEU A C 1
ATOM 780 O O . LEU A 1 102 ? 9.024 -4.096 3.220 1.00 97.31 102 LEU A O 1
ATOM 784 N N . LEU A 1 103 ? 9.748 -3.255 1.266 1.00 98.06 103 LEU A N 1
ATOM 785 C CA . LEU A 1 103 ? 10.317 -2.035 1.821 1.00 98.06 103 LEU A CA 1
ATOM 786 C C . LEU A 1 103 ? 9.254 -1.134 2.461 1.00 98.06 103 LEU A C 1
ATOM 788 O O . LEU A 1 103 ? 9.478 -0.613 3.553 1.00 98.06 103 LEU A O 1
ATOM 792 N N . ALA A 1 104 ? 8.095 -0.977 1.820 1.00 98.38 104 ALA A N 1
ATOM 793 C CA . ALA A 1 104 ? 6.968 -0.220 2.355 1.00 98.38 104 ALA A CA 1
ATOM 794 C C . ALA A 1 104 ? 6.480 -0.812 3.685 1.00 98.38 104 ALA A C 1
ATOM 796 O O . ALA A 1 104 ? 6.384 -0.102 4.686 1.00 98.38 104 ALA A O 1
ATOM 797 N N . LEU A 1 105 ? 6.260 -2.127 3.742 1.00 98.06 105 LEU A N 1
ATOM 798 C CA . LEU A 1 105 ? 5.830 -2.801 4.970 1.00 98.06 105 LEU A CA 1
ATOM 799 C C . LEU A 1 105 ? 6.898 -2.752 6.070 1.00 98.06 105 LEU A C 1
ATOM 801 O O . LEU A 1 105 ? 6.578 -2.503 7.235 1.00 98.06 105 LEU A O 1
ATOM 805 N N . PHE A 1 106 ? 8.175 -2.902 5.713 1.00 97.31 106 PHE A N 1
ATOM 806 C CA . PHE A 1 106 ? 9.276 -2.695 6.651 1.00 97.31 106 PHE A CA 1
ATOM 807 C C . PHE A 1 106 ? 9.266 -1.273 7.233 1.00 97.31 106 PHE A C 1
ATOM 809 O O . PHE A 1 106 ? 9.430 -1.096 8.441 1.00 97.31 106 PHE A O 1
ATOM 816 N N . ALA A 1 107 ? 9.025 -0.259 6.402 1.00 98.06 107 ALA A N 1
ATOM 817 C CA . ALA A 1 107 ? 8.950 1.124 6.847 1.00 98.06 107 ALA A CA 1
ATOM 818 C C . ALA A 1 107 ? 7.745 1.372 7.777 1.00 98.06 107 ALA A C 1
ATOM 820 O O . ALA A 1 107 ? 7.918 2.041 8.797 1.00 98.06 107 ALA A O 1
ATOM 821 N N . LEU A 1 108 ? 6.569 0.771 7.523 1.00 98.00 108 LEU A N 1
ATOM 822 C CA . LEU A 1 108 ? 5.435 0.811 8.468 1.00 98.00 108 LEU A CA 1
ATOM 823 C C . LEU A 1 108 ? 5.826 0.240 9.837 1.00 98.00 108 LEU A C 1
ATOM 825 O O . LEU A 1 108 ? 5.534 0.838 10.872 1.00 98.00 108 LEU A O 1
ATOM 829 N N . LYS A 1 109 ? 6.534 -0.899 9.841 1.00 97.31 109 LYS A N 1
ATOM 830 C CA . LYS A 1 109 ? 7.025 -1.543 11.067 1.00 97.31 109 LYS A CA 1
ATOM 831 C C . LYS A 1 109 ? 8.021 -0.665 11.823 1.00 97.31 109 LYS A C 1
ATOM 833 O O . LYS A 1 109 ? 7.998 -0.637 13.051 1.00 97.31 109 LYS A O 1
ATOM 838 N N . LYS A 1 110 ? 8.915 0.018 11.104 1.00 97.38 110 LYS A N 1
ATOM 839 C CA . LYS A 1 110 ? 9.968 0.864 11.682 1.00 97.38 110 LYS A CA 1
ATOM 840 C C . LYS A 1 110 ? 9.426 2.188 12.222 1.00 97.38 110 LYS A C 1
ATOM 842 O O . LYS A 1 110 ? 9.931 2.684 13.226 1.00 97.38 110 LYS A O 1
ATOM 847 N N . PHE A 1 111 ? 8.394 2.744 11.590 1.00 97.00 111 PHE A N 1
ATOM 848 C CA . PHE A 1 111 ? 7.876 4.081 11.880 1.00 97.00 111 PHE A CA 1
ATOM 849 C C . PHE A 1 111 ? 6.408 4.110 12.353 1.00 97.00 111 PHE A C 1
ATOM 851 O O . PHE A 1 111 ? 5.651 4.974 11.909 1.00 97.00 111 PHE A O 1
ATOM 858 N N . PRO A 1 112 ? 5.983 3.264 13.315 1.00 96.25 112 PRO A N 1
ATOM 859 C CA . PRO A 1 112 ? 4.567 3.092 13.664 1.00 96.25 112 PRO A CA 1
ATOM 860 C C . PRO A 1 112 ? 3.916 4.345 14.271 1.00 96.25 112 PRO A C 1
ATOM 862 O O . PRO A 1 112 ? 2.692 4.464 14.297 1.00 96.25 112 PRO A O 1
ATOM 865 N N . HIS A 1 113 ? 4.718 5.295 14.757 1.00 95.50 113 HIS A N 1
ATOM 866 C CA . HIS A 1 113 ? 4.245 6.525 15.400 1.00 95.50 113 HIS A CA 1
ATOM 867 C C . HIS A 1 113 ? 4.509 7.800 14.577 1.00 95.50 113 HIS A C 1
ATOM 869 O O . HIS A 1 113 ? 4.056 8.871 14.972 1.00 95.50 113 HIS A O 1
ATOM 875 N N . HIS A 1 114 ? 5.180 7.703 13.423 1.00 95.50 114 HIS A N 1
ATOM 876 C CA . HIS A 1 114 ? 5.528 8.861 12.586 1.00 95.50 114 HIS A CA 1
ATOM 877 C C . HIS A 1 114 ? 4.505 9.036 11.467 1.00 95.50 114 HIS A C 1
ATOM 879 O O . HIS A 1 114 ? 4.702 8.613 10.326 1.00 95.50 114 HIS A O 1
ATOM 885 N N . ARG A 1 115 ? 3.367 9.639 11.813 1.00 92.19 115 ARG A N 1
ATOM 886 C CA . ARG A 1 115 ? 2.200 9.784 10.931 1.00 92.19 115 ARG A CA 1
ATOM 887 C C . ARG A 1 115 ? 2.555 10.354 9.556 1.00 92.19 115 ARG A C 1
ATOM 889 O O . ARG A 1 115 ? 2.041 9.897 8.542 1.00 92.19 115 ARG A O 1
ATOM 896 N N . GLU A 1 116 ? 3.429 11.347 9.521 1.00 91.94 116 GLU A N 1
ATOM 897 C CA . GLU A 1 116 ? 3.887 12.023 8.313 1.00 91.94 116 GLU A CA 1
ATOM 898 C C . GLU A 1 116 ? 4.617 11.099 7.328 1.00 91.94 116 GLU A C 1
ATOM 900 O O . GLU A 1 116 ? 4.638 11.407 6.134 1.00 91.94 116 GLU A O 1
ATOM 905 N N . VAL A 1 117 ? 5.168 9.983 7.816 1.00 96.69 117 VAL A N 1
ATOM 906 C CA . VAL A 1 117 ? 5.792 8.909 7.031 1.00 96.69 117 VAL A CA 1
ATOM 907 C C . VAL A 1 117 ? 4.768 7.827 6.682 1.00 96.69 117 VAL A C 1
ATOM 909 O O . VAL A 1 117 ? 4.772 7.324 5.563 1.00 96.69 117 VAL A O 1
ATOM 912 N N . LEU A 1 118 ? 3.854 7.499 7.602 1.00 98.19 118 LEU A N 1
ATOM 913 C CA . LEU A 1 118 ? 2.837 6.463 7.387 1.00 98.19 118 LEU A CA 1
ATOM 914 C C . LEU A 1 118 ? 1.934 6.761 6.183 1.00 98.19 118 LEU A C 1
ATOM 916 O O . LEU A 1 118 ? 1.692 5.868 5.377 1.00 98.19 118 LEU A O 1
ATOM 920 N N . PHE A 1 119 ? 1.476 8.010 6.030 1.00 97.75 119 PHE A N 1
ATOM 921 C CA . PHE A 1 119 ? 0.622 8.416 4.905 1.00 97.75 119 PHE A CA 1
ATOM 922 C C . PHE A 1 119 ? 1.206 8.054 3.534 1.00 97.75 119 PHE A C 1
ATOM 924 O O . PHE A 1 119 ? 0.566 7.293 2.813 1.00 97.75 119 PHE A O 1
ATOM 931 N N . PRO A 1 120 ? 2.398 8.551 3.154 1.00 98.25 120 PRO A N 1
ATOM 932 C CA . PRO A 1 120 ? 2.947 8.245 1.840 1.00 98.25 120 PRO A CA 1
ATOM 933 C C . PRO A 1 120 ? 3.322 6.773 1.662 1.00 98.25 120 PRO A C 1
ATOM 935 O O . PRO A 1 120 ? 3.286 6.287 0.535 1.00 98.25 120 PRO A O 1
ATOM 938 N N . ILE A 1 121 ? 3.657 6.045 2.735 1.00 98.69 121 ILE A N 1
ATOM 939 C CA . ILE A 1 121 ? 3.897 4.599 2.640 1.00 98.69 121 ILE A CA 1
ATOM 940 C C . ILE A 1 121 ? 2.599 3.867 2.280 1.00 98.69 121 ILE A C 1
ATOM 942 O O . ILE A 1 121 ? 2.583 3.086 1.332 1.00 98.69 121 ILE A O 1
ATOM 946 N N . LEU A 1 122 ? 1.513 4.125 3.013 1.00 98.75 122 LEU A N 1
ATOM 947 C CA . LEU A 1 122 ? 0.215 3.493 2.764 1.00 98.75 122 LEU A CA 1
ATOM 948 C C . LEU A 1 122 ? -0.344 3.879 1.387 1.00 98.75 122 LEU A C 1
ATOM 950 O O . LEU A 1 122 ? -0.842 3.016 0.672 1.00 98.75 122 LEU A O 1
ATOM 954 N N . ASP A 1 123 ? -0.186 5.141 0.984 1.00 98.56 123 ASP A N 1
ATOM 955 C CA . ASP A 1 123 ? -0.568 5.619 -0.348 1.00 98.56 123 ASP A CA 1
ATOM 956 C C . ASP A 1 123 ? 0.234 4.911 -1.453 1.00 98.56 123 ASP A C 1
ATOM 958 O O . ASP A 1 123 ? -0.328 4.454 -2.444 1.00 98.56 123 ASP A O 1
ATOM 962 N N . THR A 1 124 ? 1.540 4.705 -1.238 1.00 98.62 124 THR A N 1
ATOM 963 C CA . THR A 1 124 ? 2.384 3.908 -2.143 1.00 98.62 124 THR A CA 1
ATOM 964 C C . THR A 1 124 ? 1.876 2.467 -2.247 1.00 98.62 124 THR A C 1
ATOM 966 O O . THR A 1 124 ? 1.708 1.964 -3.353 1.00 98.62 124 THR A O 1
ATOM 969 N N . ILE A 1 125 ? 1.580 1.800 -1.127 1.00 98.69 125 ILE A N 1
ATOM 970 C CA . ILE A 1 125 ? 1.020 0.435 -1.146 1.00 98.69 125 ILE A CA 1
ATOM 971 C C . ILE A 1 125 ? -0.297 0.410 -1.934 1.00 98.69 125 ILE A C 1
ATOM 973 O O . ILE A 1 125 ? -0.473 -0.442 -2.801 1.00 98.69 125 ILE A O 1
ATOM 977 N N . SER A 1 126 ? -1.189 1.365 -1.662 1.00 98.50 126 SER A N 1
ATOM 978 C CA . SER A 1 126 ? -2.488 1.501 -2.323 1.00 98.50 126 SER A CA 1
ATOM 979 C C . SER A 1 126 ? -2.348 1.644 -3.838 1.00 98.50 126 SER A C 1
ATOM 981 O O . SER A 1 126 ? -2.927 0.859 -4.589 1.00 98.50 126 SER A O 1
ATOM 983 N N . ILE A 1 127 ? -1.553 2.609 -4.310 1.00 98.12 127 ILE A N 1
ATOM 984 C CA . ILE A 1 127 ? -1.465 2.888 -5.743 1.00 98.12 127 ILE A CA 1
ATOM 985 C C . ILE A 1 127 ? -0.734 1.782 -6.504 1.00 98.12 127 ILE A C 1
ATOM 987 O O . ILE A 1 127 ? -1.216 1.362 -7.550 1.00 98.12 127 ILE A O 1
ATOM 991 N N . TYR A 1 128 ? 0.370 1.241 -5.977 1.00 97.75 128 TYR A N 1
ATOM 992 C CA . TYR A 1 128 ? 1.127 0.204 -6.684 1.00 97.75 128 TYR A CA 1
ATOM 993 C C . TYR A 1 128 ? 0.385 -1.134 -6.735 1.00 97.75 128 TYR A C 1
ATOM 995 O O . TYR A 1 128 ? 0.454 -1.804 -7.761 1.00 97.75 128 TYR A O 1
ATOM 1003 N N . ALA A 1 129 ? -0.412 -1.466 -5.712 1.00 98.00 129 ALA A N 1
ATOM 1004 C CA . ALA A 1 129 ? -1.307 -2.623 -5.768 1.00 98.00 129 ALA A CA 1
ATOM 1005 C C . ALA A 1 129 ? -2.381 -2.495 -6.866 1.00 98.00 129 ALA A C 1
ATOM 1007 O O . ALA A 1 129 ? -2.799 -3.504 -7.424 1.00 98.00 129 ALA A O 1
ATOM 1008 N N . LYS A 1 130 ? -2.813 -1.271 -7.211 1.00 96.00 130 LYS A N 1
ATOM 1009 C CA . LYS A 1 130 ? -3.722 -1.027 -8.349 1.00 96.00 130 LYS A CA 1
ATOM 1010 C C . LYS A 1 130 ? -3.007 -1.047 -9.696 1.00 96.00 130 LYS A C 1
ATOM 1012 O O . LYS A 1 130 ? -3.626 -1.404 -10.693 1.00 96.00 130 LYS A O 1
ATOM 1017 N N . LEU A 1 131 ? -1.747 -0.610 -9.738 1.00 94.31 131 LEU A N 1
ATOM 1018 C CA . LEU A 1 131 ? -0.955 -0.584 -10.970 1.00 94.31 131 LEU A CA 1
ATOM 1019 C C . LEU A 1 131 ? -0.570 -1.977 -11.457 1.00 94.31 131 LEU A C 1
ATOM 1021 O O . LEU A 1 131 ? -0.451 -2.175 -12.664 1.00 94.31 131 LEU A O 1
ATOM 1025 N N . ASP A 1 132 ? -0.361 -2.912 -10.532 1.00 95.69 132 ASP A N 1
ATOM 1026 C CA . ASP A 1 132 ? -0.061 -4.303 -10.849 1.00 95.69 132 ASP A CA 1
ATOM 1027 C C . ASP A 1 132 ? -0.655 -5.236 -9.785 1.00 95.69 132 ASP A C 1
ATOM 1029 O O . ASP A 1 132 ? -0.031 -5.579 -8.775 1.00 95.69 132 ASP A O 1
ATOM 1033 N N . VAL A 1 133 ? -1.908 -5.626 -10.029 1.00 96.56 133 VAL A N 1
ATOM 1034 C CA . VAL A 1 133 ? -2.693 -6.490 -9.137 1.00 96.56 133 VAL A CA 1
ATOM 1035 C C . VAL A 1 133 ? -2.049 -7.870 -8.990 1.00 96.56 133 VAL A C 1
ATOM 1037 O O . VAL A 1 133 ? -2.105 -8.455 -7.911 1.00 96.56 133 VAL A O 1
ATOM 1040 N N . GLU A 1 134 ? -1.398 -8.389 -10.032 1.00 96.38 134 GLU A N 1
ATOM 1041 C CA . GLU A 1 134 ? -0.761 -9.710 -10.001 1.00 96.38 134 GLU A CA 1
ATOM 1042 C C . GLU A 1 134 ? 0.503 -9.688 -9.140 1.00 96.38 134 GLU A C 1
ATOM 1044 O O . GLU A 1 134 ? 0.668 -10.504 -8.231 1.00 96.38 134 GLU A O 1
ATOM 1049 N N . ARG A 1 135 ? 1.390 -8.706 -9.343 1.00 96.81 135 ARG A N 1
ATOM 1050 C CA . ARG A 1 135 ? 2.628 -8.604 -8.553 1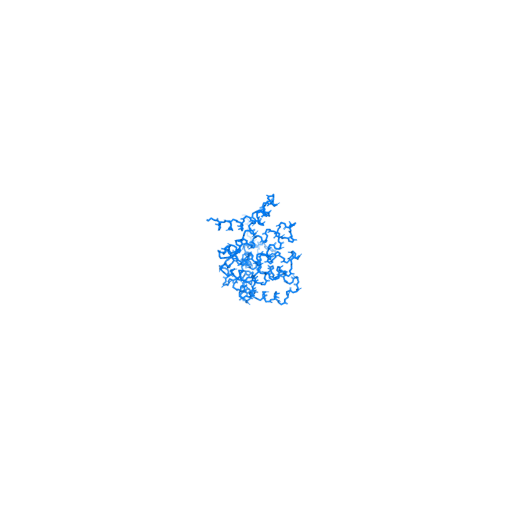.00 96.81 135 ARG A CA 1
ATOM 1051 C C . ARG A 1 135 ? 2.382 -8.175 -7.109 1.00 96.81 135 ARG A C 1
ATOM 1053 O O . ARG A 1 135 ? 3.213 -8.470 -6.239 1.00 96.81 135 ARG A O 1
ATOM 1060 N N . ALA A 1 136 ? 1.230 -7.572 -6.809 1.00 97.44 136 ALA A N 1
ATOM 1061 C CA . ALA A 1 136 ? 0.791 -7.336 -5.437 1.00 97.44 136 ALA A CA 1
ATOM 1062 C C . ALA A 1 136 ? 0.738 -8.624 -4.595 1.00 97.44 136 ALA A C 1
ATOM 1064 O O . ALA A 1 136 ? 0.897 -8.536 -3.378 1.00 97.44 136 ALA A O 1
ATOM 1065 N N . LEU A 1 137 ? 0.612 -9.812 -5.211 1.00 96.62 137 LEU A N 1
ATOM 1066 C CA . LEU A 1 137 ? 0.636 -11.119 -4.536 1.00 96.62 137 LEU A CA 1
ATOM 1067 C C . LEU A 1 137 ? 1.876 -11.330 -3.652 1.00 96.62 137 LEU A C 1
ATOM 1069 O O . LEU A 1 137 ? 1.825 -12.072 -2.671 1.00 96.62 137 LEU A O 1
ATOM 1073 N N . THR A 1 138 ? 2.975 -10.622 -3.931 1.00 95.00 138 THR A N 1
ATOM 1074 C CA . THR A 1 138 ? 4.159 -10.573 -3.053 1.00 95.00 138 THR A CA 1
ATOM 1075 C C . THR A 1 138 ? 3.827 -10.178 -1.606 1.00 95.00 138 THR A C 1
ATOM 1077 O O . THR A 1 138 ? 4.563 -10.552 -0.696 1.00 95.00 138 THR A O 1
ATOM 1080 N N . PHE A 1 139 ? 2.696 -9.508 -1.363 1.00 96.94 139 PHE A N 1
ATOM 1081 C CA . PHE A 1 139 ? 2.154 -9.230 -0.031 1.00 96.94 139 PHE A CA 1
ATOM 1082 C C . PHE A 1 139 ? 1.962 -10.497 0.816 1.00 96.94 139 PHE A C 1
ATOM 1084 O O . PHE A 1 139 ? 2.289 -10.498 1.999 1.00 96.94 139 PHE A O 1
ATOM 1091 N N . CYS A 1 140 ? 1.468 -11.585 0.217 1.00 93.38 140 CYS A N 1
ATOM 1092 C CA . CYS A 1 140 ? 1.206 -12.850 0.912 1.00 93.38 140 CYS A CA 1
ATOM 1093 C C . CYS A 1 140 ? 2.480 -13.559 1.377 1.00 93.38 140 CYS A C 1
ATOM 1095 O O . CYS A 1 140 ? 2.420 -14.404 2.264 1.00 93.38 140 CYS A O 1
ATOM 1097 N N . ALA A 1 141 ? 3.633 -13.225 0.794 1.00 91.12 141 ALA A N 1
ATOM 1098 C CA . ALA A 1 141 ? 4.919 -13.762 1.224 1.00 91.12 141 ALA A CA 1
ATOM 1099 C C . ALA A 1 141 ? 5.460 -13.071 2.491 1.00 91.12 141 ALA A C 1
ATOM 1101 O O . ALA A 1 141 ? 6.518 -13.452 2.990 1.00 91.12 141 ALA A O 1
ATOM 1102 N N . ILE A 1 142 ? 4.777 -12.035 2.993 1.00 90.44 142 ILE A N 1
ATOM 1103 C CA . ILE A 1 142 ? 5.247 -11.197 4.094 1.00 90.44 142 ILE A CA 1
ATOM 1104 C C . ILE A 1 142 ? 4.419 -11.492 5.341 1.00 90.44 142 ILE A C 1
ATOM 1106 O O . ILE A 1 142 ? 3.275 -11.050 5.478 1.00 90.44 142 ILE A O 1
ATOM 1110 N N . ASP A 1 143 ? 5.035 -12.208 6.280 1.00 87.50 143 ASP A N 1
ATOM 1111 C CA . ASP A 1 143 ? 4.413 -12.562 7.553 1.00 87.50 143 ASP A CA 1
ATOM 1112 C C . ASP A 1 143 ? 3.897 -11.317 8.290 1.00 87.50 143 ASP A C 1
ATOM 1114 O O . ASP A 1 143 ? 4.638 -10.372 8.579 1.00 87.50 143 ASP A O 1
ATOM 1118 N N . GLY A 1 144 ? 2.602 -11.321 8.614 1.00 91.75 144 GLY A N 1
ATOM 1119 C CA . GLY A 1 144 ? 1.960 -10.232 9.349 1.00 91.75 144 GLY A CA 1
ATOM 1120 C C . GLY A 1 144 ? 1.758 -8.943 8.543 1.00 91.75 144 GLY A C 1
ATOM 1121 O O . GLY A 1 144 ? 1.547 -7.893 9.148 1.00 91.75 144 GLY A O 1
ATOM 1122 N N . GLY A 1 145 ? 1.789 -8.981 7.203 1.00 94.75 145 GLY A N 1
ATOM 1123 C CA . GLY A 1 145 ? 1.550 -7.799 6.360 1.00 94.75 145 GLY A CA 1
ATOM 1124 C C . GLY A 1 145 ? 0.249 -7.056 6.702 1.00 94.75 145 GLY A C 1
ATOM 1125 O O . GLY A 1 145 ? 0.246 -5.831 6.832 1.00 94.75 145 GLY A O 1
ATOM 1126 N N . VAL A 1 146 ? -0.841 -7.796 6.945 1.00 96.44 146 VAL A N 1
ATOM 1127 C CA . VAL A 1 146 ? -2.134 -7.234 7.388 1.00 96.44 146 VAL A CA 1
ATOM 1128 C C . VAL A 1 146 ? -1.997 -6.535 8.738 1.00 96.44 146 VAL A C 1
ATOM 1130 O O . VAL A 1 146 ? -2.475 -5.415 8.902 1.00 96.44 146 VAL A O 1
ATOM 1133 N N . ASP A 1 147 ? -1.310 -7.156 9.697 1.00 96.88 147 ASP A N 1
ATOM 1134 C CA . ASP A 1 147 ? -1.121 -6.589 11.032 1.00 96.88 147 ASP A CA 1
ATOM 1135 C C . ASP A 1 147 ? -0.283 -5.313 11.019 1.00 96.88 147 ASP A C 1
ATOM 1137 O O . ASP A 1 147 ? -0.511 -4.434 11.847 1.00 96.88 147 ASP A O 1
ATOM 1141 N N . LEU A 1 148 ? 0.650 -5.162 10.077 1.00 97.44 148 LEU A N 1
ATOM 1142 C CA . LEU A 1 148 ? 1.408 -3.921 9.908 1.00 97.44 148 LEU A CA 1
ATOM 1143 C C . LEU A 1 148 ? 0.508 -2.763 9.460 1.00 97.44 148 LEU A C 1
ATOM 1145 O O . LEU A 1 148 ? 0.607 -1.663 10.010 1.00 97.44 148 LEU A O 1
ATOM 1149 N N . ILE A 1 149 ? -0.407 -3.015 8.520 1.00 97.88 149 ILE A N 1
ATOM 1150 C CA . ILE A 1 149 ? -1.403 -2.024 8.088 1.00 97.88 149 ILE A CA 1
ATOM 1151 C C . ILE A 1 149 ? -2.376 -1.725 9.238 1.00 97.88 149 ILE A C 1
ATOM 1153 O O . ILE A 1 149 ? -2.578 -0.562 9.592 1.00 97.88 149 ILE A O 1
ATOM 1157 N N . MET A 1 150 ? -2.919 -2.754 9.893 1.00 97.62 150 MET A N 1
ATOM 1158 C CA . MET A 1 150 ? -3.868 -2.574 10.997 1.00 97.62 150 MET A CA 1
ATOM 1159 C C . MET A 1 150 ? -3.224 -1.931 12.232 1.00 97.62 150 MET A C 1
ATOM 1161 O O . MET A 1 150 ? -3.872 -1.149 12.923 1.00 97.62 150 MET A O 1
ATOM 1165 N N . ASN A 1 151 ? -1.930 -2.135 12.486 1.00 96.81 151 ASN A N 1
ATOM 1166 C CA . ASN A 1 151 ? -1.211 -1.416 13.540 1.00 96.81 151 ASN A CA 1
ATOM 1167 C C . ASN A 1 151 ? -1.161 0.097 13.302 1.00 96.81 151 ASN A C 1
ATOM 1169 O O . ASN A 1 151 ? -1.153 0.854 14.274 1.00 96.81 151 ASN A O 1
ATOM 1173 N N . CYS A 1 152 ? -1.174 0.562 12.050 1.00 96.56 152 CYS A N 1
ATOM 1174 C CA . CYS A 1 152 ? -1.292 1.992 11.762 1.00 96.56 152 CYS A CA 1
ATOM 1175 C C . CYS A 1 152 ? -2.642 2.534 12.251 1.00 96.56 152 CYS A C 1
ATOM 1177 O O . CYS A 1 152 ? -2.693 3.581 12.888 1.00 96.56 152 CYS A O 1
ATOM 1179 N N . VAL A 1 153 ? -3.726 1.785 12.039 1.00 96.69 153 VAL A N 1
ATOM 1180 C CA . VAL A 1 153 ? -5.065 2.136 12.538 1.00 96.69 153 VAL A CA 1
ATOM 1181 C C . VAL A 1 153 ? -5.093 2.114 14.067 1.00 96.69 153 VAL A C 1
ATOM 1183 O O . VAL A 1 153 ? -5.526 3.081 14.695 1.00 96.69 153 VAL A O 1
ATOM 1186 N N . ARG A 1 154 ? -4.570 1.043 14.677 1.00 95.88 154 ARG A N 1
ATOM 1187 C CA . ARG A 1 154 ? -4.590 0.837 16.134 1.00 95.88 154 ARG A CA 1
ATOM 1188 C C . ARG A 1 154 ? -3.816 1.908 16.904 1.00 95.88 154 ARG A C 1
ATOM 1190 O O . ARG A 1 154 ? -4.220 2.287 18.000 1.00 95.88 154 ARG A O 1
ATOM 1197 N N . ASN A 1 155 ? -2.723 2.413 16.337 1.00 96.00 155 ASN A N 1
ATOM 1198 C CA . ASN A 1 155 ? -1.902 3.447 16.970 1.00 96.00 155 ASN A CA 1
ATOM 1199 C C . ASN A 1 155 ? -2.438 4.875 16.771 1.00 96.00 155 ASN A C 1
ATOM 1201 O O . ASN A 1 155 ? -1.990 5.780 17.469 1.00 96.00 155 ASN A O 1
ATOM 1205 N N . HIS A 1 156 ? -3.379 5.091 15.844 1.00 94.75 156 HIS A N 1
ATOM 1206 C CA . HIS A 1 156 ? -3.819 6.427 15.416 1.00 94.75 156 HIS A CA 1
ATOM 1207 C C . HIS A 1 156 ? -5.345 6.511 15.240 1.00 94.75 156 HIS A C 1
ATOM 1209 O O . HIS A 1 156 ? -5.846 7.119 14.292 1.00 94.75 156 HIS A O 1
ATOM 1215 N N . TYR A 1 157 ? -6.110 5.918 16.165 1.00 92.06 157 TYR A N 1
ATOM 1216 C CA . TYR A 1 157 ? -7.583 5.938 16.142 1.00 92.06 157 TYR A CA 1
ATOM 1217 C C . TYR A 1 157 ? -8.196 7.348 16.126 1.00 92.06 157 TYR A C 1
ATOM 1219 O O . TYR A 1 157 ? -9.361 7.515 15.777 1.00 92.06 157 TYR A O 1
ATOM 1227 N N . ASP A 1 158 ? -7.454 8.369 16.541 1.00 92.50 158 ASP A N 1
ATOM 1228 C CA . ASP A 1 158 ? -7.893 9.762 16.544 1.00 92.50 158 ASP A CA 1
ATOM 1229 C C . ASP A 1 158 ? -7.658 10.473 15.198 1.00 92.50 158 ASP A C 1
ATOM 1231 O O . ASP A 1 158 ? -7.958 11.663 15.081 1.00 92.50 158 ASP A O 1
ATOM 1235 N N . LYS A 1 159 ? -7.122 9.779 14.182 1.00 95.00 159 LYS A N 1
ATOM 1236 C CA . LYS A 1 159 ? -6.771 10.339 12.867 1.00 95.00 159 LYS A CA 1
ATOM 1237 C C . LYS A 1 159 ? -7.582 9.692 11.733 1.00 95.00 159 LYS A C 1
ATOM 1239 O O . LYS A 1 159 ? -7.057 8.814 11.050 1.00 95.00 159 LYS A O 1
ATOM 1244 N N . PRO A 1 160 ? -8.819 10.157 11.471 1.00 95.19 160 PRO A N 1
ATOM 1245 C CA . PRO A 1 160 ? -9.676 9.629 10.406 1.00 95.19 160 PRO A CA 1
ATOM 1246 C C . PRO A 1 160 ? -8.980 9.472 9.051 1.00 95.19 160 PRO A C 1
ATOM 1248 O O . PRO A 1 160 ? -9.075 8.413 8.447 1.00 95.19 160 PRO A O 1
ATOM 1251 N N . ASP A 1 161 ? -8.206 10.469 8.620 1.00 96.19 161 ASP A N 1
ATOM 1252 C CA . ASP A 1 161 ? -7.533 10.439 7.315 1.00 96.19 161 ASP A CA 1
ATOM 1253 C C . ASP A 1 161 ? -6.530 9.279 7.191 1.00 96.19 161 ASP A C 1
ATOM 1255 O O . ASP A 1 161 ? -6.409 8.667 6.131 1.00 96.19 161 ASP A O 1
ATOM 1259 N N . LEU A 1 162 ? -5.820 8.943 8.277 1.00 96.62 162 LEU A N 1
ATOM 1260 C CA . LEU A 1 162 ? -4.879 7.820 8.274 1.00 96.62 162 LEU A CA 1
ATOM 1261 C C . LEU A 1 162 ? -5.626 6.484 8.287 1.00 96.62 162 LEU A C 1
ATOM 1263 O O . LEU A 1 162 ? -5.189 5.531 7.646 1.00 96.62 162 LEU A O 1
ATOM 1267 N N . ILE A 1 163 ? -6.764 6.427 8.985 1.00 97.19 163 ILE A N 1
ATOM 1268 C CA . ILE A 1 163 ? -7.654 5.265 8.963 1.00 97.19 163 ILE A CA 1
ATOM 1269 C C . ILE A 1 163 ? -8.155 5.039 7.536 1.00 97.19 163 ILE A C 1
ATOM 1271 O O . ILE A 1 163 ? -8.061 3.914 7.057 1.00 97.19 163 ILE A O 1
ATOM 1275 N N . CYS A 1 164 ? -8.620 6.079 6.836 1.00 97.75 164 CYS A N 1
ATOM 1276 C CA . CYS A 1 164 ? -9.015 5.972 5.431 1.00 97.75 164 CYS A CA 1
ATOM 1277 C C . CYS A 1 164 ? -7.870 5.416 4.581 1.00 97.75 164 CYS A C 1
ATOM 1279 O O . CYS A 1 164 ? -8.037 4.383 3.945 1.00 97.75 164 CYS A O 1
ATOM 1281 N N . MET A 1 165 ? -6.681 6.020 4.670 1.00 98.00 165 MET A N 1
ATOM 1282 C CA . MET A 1 165 ? -5.528 5.617 3.863 1.00 98.00 165 MET A CA 1
ATOM 1283 C C . MET A 1 165 ? -5.098 4.159 4.105 1.00 98.00 165 MET A C 1
ATOM 1285 O O . MET A 1 165 ? -4.759 3.440 3.167 1.00 98.00 165 MET A O 1
ATOM 1289 N N . ALA A 1 166 ? -5.135 3.691 5.356 1.00 98.25 166 ALA A N 1
ATOM 1290 C CA . ALA A 1 166 ? -4.819 2.301 5.681 1.00 98.25 166 ALA A CA 1
ATOM 1291 C C . ALA A 1 166 ? -5.816 1.318 5.046 1.00 98.25 166 ALA A C 1
ATOM 1293 O O . ALA A 1 166 ? -5.417 0.272 4.531 1.00 98.25 166 ALA A O 1
ATOM 1294 N N . HIS A 1 167 ? -7.104 1.664 5.042 1.00 98.12 167 HIS A N 1
ATOM 1295 C CA . HIS A 1 167 ? -8.139 0.822 4.446 1.00 98.12 167 HIS A CA 1
ATOM 1296 C C . HIS A 1 167 ? -8.217 0.959 2.923 1.00 98.12 167 HIS A C 1
ATOM 1298 O O . HIS A 1 167 ? -8.572 -0.015 2.268 1.00 98.12 167 HIS A O 1
ATOM 1304 N N . ASP A 1 168 ? -7.801 2.087 2.346 1.00 97.69 168 ASP A N 1
ATOM 1305 C CA . ASP A 1 168 ? -7.599 2.226 0.902 1.00 97.69 168 ASP A CA 1
ATOM 1306 C C . ASP A 1 168 ? -6.453 1.324 0.425 1.00 97.69 168 ASP A C 1
ATOM 1308 O O . ASP A 1 168 ? -6.581 0.646 -0.596 1.00 97.69 168 ASP A O 1
ATOM 1312 N N . ALA A 1 169 ? -5.356 1.248 1.189 1.00 98.44 169 ALA A N 1
ATOM 1313 C CA . ALA A 1 169 ? -4.260 0.320 0.915 1.00 98.44 169 ALA A CA 1
ATOM 1314 C C . ALA A 1 169 ? -4.723 -1.142 0.999 1.00 98.44 169 ALA A C 1
ATOM 1316 O O . ALA A 1 169 ? -4.520 -1.909 0.058 1.00 98.44 169 ALA A O 1
ATOM 1317 N N . LEU A 1 170 ? -5.412 -1.516 2.083 1.00 98.00 170 LEU A N 1
ATOM 1318 C CA . LEU A 1 170 ? -5.977 -2.859 2.244 1.00 98.00 170 LEU A CA 1
ATOM 1319 C C . LEU A 1 170 ? -6.991 -3.191 1.139 1.00 98.00 170 LEU A C 1
ATOM 1321 O O . LEU A 1 170 ? -6.972 -4.283 0.581 1.00 98.00 170 LEU A O 1
ATOM 1325 N N . GLY A 1 171 ? -7.848 -2.232 0.802 1.00 97.25 171 GLY A N 1
ATOM 1326 C CA . GLY A 1 171 ? -8.831 -2.307 -0.271 1.00 97.25 171 GLY A CA 1
ATOM 1327 C C . GLY A 1 171 ? -8.205 -2.575 -1.634 1.00 97.25 171 GLY A C 1
ATOM 1328 O O . GLY A 1 171 ? -8.696 -3.394 -2.400 1.00 97.25 171 GLY A O 1
ATOM 1329 N N . SER A 1 172 ? -7.094 -1.906 -1.921 1.00 98.00 172 SER A N 1
ATOM 1330 C CA . SER A 1 172 ? -6.361 -2.082 -3.174 1.00 98.00 172 SER A CA 1
ATOM 1331 C C . SER A 1 172 ? -5.688 -3.448 -3.253 1.00 98.00 172 SER A C 1
ATOM 1333 O O . SER A 1 172 ? -5.685 -4.065 -4.310 1.00 98.00 172 SER A O 1
ATOM 1335 N N . LEU A 1 173 ? -5.171 -3.954 -2.131 1.00 98.00 173 LEU A N 1
ATOM 1336 C CA . LEU A 1 173 ? -4.579 -5.291 -2.058 1.00 98.00 173 LEU A CA 1
ATOM 1337 C C . LEU A 1 173 ? -5.616 -6.398 -2.312 1.00 98.00 173 LEU A C 1
ATOM 1339 O O . LEU A 1 173 ? -5.326 -7.350 -3.026 1.00 98.00 173 LEU A O 1
ATOM 1343 N N . VAL A 1 174 ? -6.844 -6.272 -1.794 1.00 96.75 174 VAL A N 1
ATOM 1344 C CA . VAL A 1 174 ? -7.902 -7.291 -1.995 1.00 96.75 174 VAL A CA 1
ATOM 1345 C C . VAL A 1 174 ? -8.524 -7.298 -3.397 1.00 96.75 174 VAL A C 1
ATOM 1347 O O . VAL A 1 174 ? -9.420 -8.106 -3.657 1.00 96.75 174 VAL A O 1
ATOM 1350 N N . LEU A 1 175 ? -8.060 -6.426 -4.300 1.00 95.31 175 LEU A N 1
ATOM 1351 C CA . LEU A 1 175 ? -8.338 -6.550 -5.733 1.00 95.31 175 LEU A CA 1
ATOM 1352 C C . LEU A 1 175 ? -7.717 -7.820 -6.318 1.00 95.31 175 LEU A C 1
ATOM 1354 O O . LEU A 1 175 ? -8.250 -8.359 -7.283 1.00 95.31 175 LEU A O 1
ATOM 1358 N N . ASN A 1 176 ? -6.618 -8.301 -5.731 1.00 96.62 176 ASN A N 1
ATOM 1359 C CA . ASN A 1 176 ? -6.066 -9.605 -6.052 1.00 96.62 176 ASN A CA 1
ATOM 1360 C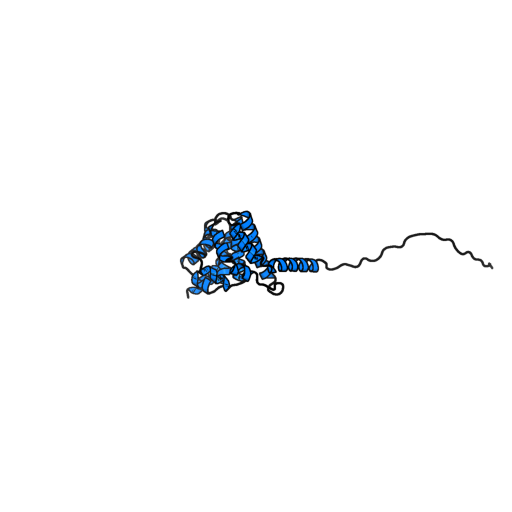 C . ASN A 1 176 ? -6.839 -10.690 -5.283 1.00 96.62 176 ASN A C 1
ATOM 1362 O O . ASN A 1 176 ? -6.935 -10.654 -4.052 1.00 96.62 176 ASN A O 1
ATOM 1366 N N . ASP A 1 177 ? -7.378 -11.663 -6.013 1.00 94.81 177 ASP A N 1
ATOM 1367 C CA . ASP A 1 177 ? -8.217 -12.726 -5.460 1.00 94.81 177 ASP A CA 1
ATOM 1368 C C . ASP A 1 177 ? -7.462 -13.639 -4.482 1.00 94.81 177 ASP A C 1
ATOM 1370 O O . ASP A 1 177 ? -8.025 -14.017 -3.451 1.00 94.81 177 ASP A O 1
ATOM 1374 N N . ASP A 1 178 ? -6.192 -13.941 -4.753 1.00 95.38 178 ASP A N 1
ATOM 1375 C CA . ASP A 1 178 ? -5.356 -14.768 -3.881 1.00 95.38 178 ASP A CA 1
ATOM 1376 C C . ASP A 1 178 ? -5.027 -14.032 -2.579 1.00 95.38 178 ASP A C 1
ATOM 1378 O O . ASP A 1 178 ? -5.128 -14.616 -1.497 1.00 95.38 178 ASP A O 1
ATOM 1382 N N . ILE A 1 179 ? -4.728 -12.727 -2.642 1.00 96.31 179 ILE A N 1
ATOM 1383 C CA . ILE A 1 179 ? -4.558 -11.901 -1.435 1.00 96.31 179 ILE A CA 1
ATOM 1384 C C . ILE A 1 179 ? -5.858 -11.865 -0.643 1.00 96.31 179 ILE A C 1
ATOM 1386 O O . ILE A 1 179 ? -5.850 -12.081 0.571 1.00 96.31 179 ILE A O 1
ATOM 1390 N N . ARG A 1 180 ? -6.986 -11.619 -1.317 1.00 95.00 180 ARG A N 1
ATOM 1391 C CA . ARG A 1 180 ? -8.308 -11.579 -0.688 1.00 95.00 180 ARG A CA 1
ATOM 1392 C C . ARG A 1 180 ? -8.599 -12.874 0.066 1.00 95.00 180 ARG A C 1
ATOM 1394 O O . ARG A 1 180 ? -9.020 -12.806 1.217 1.00 95.00 180 ARG A O 1
ATOM 1401 N N . GLN A 1 181 ? -8.346 -14.032 -0.544 1.00 93.12 181 GLN A N 1
ATOM 1402 C CA . GLN A 1 181 ? -8.499 -15.336 0.108 1.00 93.12 181 GLN A CA 1
ATOM 1403 C C . GLN A 1 181 ? -7.512 -15.525 1.263 1.00 93.12 181 GLN A C 1
ATOM 1405 O O . GLN A 1 181 ? -7.906 -15.976 2.337 1.00 93.12 181 GLN A O 1
ATOM 1410 N N . HIS A 1 182 ? -6.251 -15.141 1.069 1.00 93.06 182 HIS A N 1
ATOM 1411 C CA . HIS A 1 182 ? -5.194 -15.293 2.063 1.00 93.06 182 HIS A CA 1
ATOM 1412 C C . HIS A 1 182 ? -5.473 -14.506 3.351 1.00 93.06 182 HIS A C 1
ATOM 1414 O O . HIS A 1 182 ? -5.245 -15.013 4.449 1.00 93.06 182 HIS A O 1
ATOM 1420 N N . ILE A 1 183 ? -5.988 -13.278 3.240 1.00 93.38 183 ILE A N 1
ATOM 1421 C CA . ILE A 1 183 ? -6.194 -12.398 4.400 1.00 93.38 183 ILE A CA 1
ATOM 1422 C C . ILE A 1 183 ? -7.585 -12.518 5.034 1.00 93.38 183 ILE A C 1
ATOM 1424 O O . ILE A 1 183 ? -7.823 -11.935 6.098 1.00 93.38 183 ILE A O 1
ATOM 1428 N N . ALA A 1 184 ? -8.515 -13.242 4.399 1.00 92.62 184 ALA A N 1
ATOM 1429 C CA . ALA A 1 184 ? -9.896 -13.400 4.848 1.00 92.62 184 ALA A CA 1
ATOM 1430 C C . ALA A 1 184 ? -9.992 -14.219 6.145 1.00 92.62 184 ALA A C 1
ATOM 1432 O O . ALA A 1 184 ? -10.330 -15.401 6.168 1.00 92.62 184 ALA A O 1
ATOM 1433 N N . SER A 1 185 ? -9.736 -13.554 7.268 1.00 92.19 185 SER A N 1
ATOM 1434 C CA . SER A 1 185 ? -9.799 -14.138 8.602 1.00 92.19 185 SER A CA 1
ATOM 1435 C C . SER A 1 185 ? -10.984 -13.599 9.401 1.00 92.19 185 SER A C 1
ATOM 1437 O O . SER A 1 185 ? -11.411 -12.452 9.245 1.00 92.19 185 SER A O 1
ATOM 1439 N N . THR A 1 186 ? -11.505 -14.425 10.315 1.00 91.31 186 THR A N 1
ATOM 1440 C CA . THR A 1 186 ? -12.529 -13.999 11.285 1.00 91.31 186 THR A CA 1
ATOM 1441 C C . THR A 1 186 ? -12.068 -12.769 12.069 1.00 91.31 186 THR A C 1
ATOM 1443 O O . THR A 1 186 ? -12.853 -11.850 12.275 1.00 91.31 186 THR A O 1
ATOM 1446 N N . GLY A 1 187 ? -10.790 -12.737 12.471 1.00 94.12 187 GLY A N 1
ATOM 1447 C CA . GLY A 1 187 ? -10.207 -11.641 13.247 1.00 94.12 187 GLY A CA 1
ATOM 1448 C C . GLY A 1 187 ? -10.247 -10.307 12.507 1.00 94.12 187 GLY A C 1
ATOM 1449 O O . GLY A 1 187 ? -10.797 -9.343 13.036 1.00 94.12 187 GLY A O 1
ATOM 1450 N N . LEU A 1 188 ? -9.758 -10.275 11.261 1.00 95.06 188 LEU A N 1
ATOM 1451 C CA . LEU A 1 188 ? -9.772 -9.062 10.441 1.00 95.06 188 LEU A CA 1
ATOM 1452 C C . LEU A 1 188 ? -11.203 -8.558 10.205 1.00 95.06 188 LEU A C 1
ATOM 1454 O O . LEU A 1 188 ? -11.473 -7.374 10.375 1.00 95.06 188 LEU A O 1
ATOM 1458 N N . MET A 1 189 ? -12.143 -9.450 9.876 1.00 94.25 189 MET A N 1
ATOM 1459 C CA . MET A 1 189 ? -13.544 -9.063 9.666 1.00 94.25 189 MET A CA 1
ATOM 1460 C C . MET A 1 189 ? -14.185 -8.461 10.920 1.00 94.25 189 MET A C 1
ATOM 1462 O O . MET A 1 189 ? -14.855 -7.434 10.826 1.00 94.25 189 MET A O 1
ATOM 1466 N N . HIS A 1 190 ? -13.973 -9.061 12.096 1.00 94.75 190 HIS A N 1
ATOM 1467 C CA . HIS A 1 190 ? -14.485 -8.497 13.347 1.00 94.75 190 HIS A CA 1
ATOM 1468 C C . HIS A 1 190 ? -13.891 -7.121 13.644 1.00 94.75 190 HIS A C 1
ATOM 1470 O O . HIS A 1 190 ? -14.621 -6.233 14.081 1.00 94.75 190 HIS A O 1
ATOM 1476 N N . GLU A 1 191 ? -12.598 -6.928 13.387 1.00 95.94 191 GLU A N 1
ATOM 1477 C CA . GLU A 1 191 ? -11.944 -5.637 13.587 1.00 95.94 191 GLU A CA 1
ATOM 1478 C C . GLU A 1 191 ? -12.504 -4.561 12.646 1.00 95.94 191 GLU A C 1
ATOM 1480 O O . GLU A 1 191 ? -12.848 -3.471 13.105 1.00 95.94 191 GLU A O 1
ATO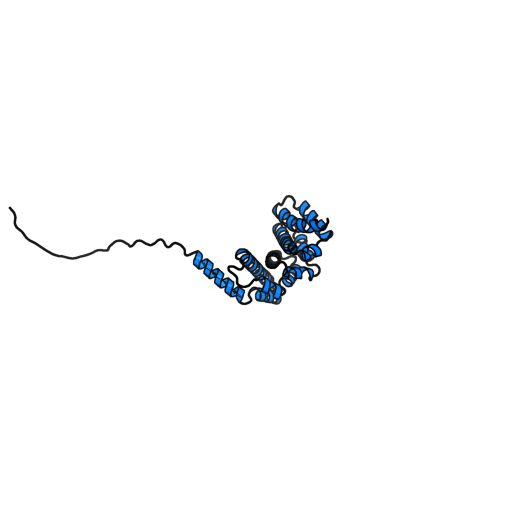M 1485 N N . LEU A 1 192 ? -12.704 -4.880 11.361 1.00 96.00 192 LEU A N 1
ATOM 1486 C CA . LEU A 1 192 ? -13.323 -3.969 10.389 1.00 96.00 192 LEU A CA 1
ATOM 1487 C C . LEU A 1 192 ? -14.764 -3.599 10.774 1.00 96.00 192 LEU A C 1
ATOM 1489 O O . LEU A 1 192 ? -15.144 -2.432 10.687 1.00 96.00 192 LEU A O 1
ATOM 1493 N N . VAL A 1 193 ? -15.565 -4.561 11.247 1.00 95.62 193 VAL A N 1
ATOM 1494 C CA . VAL A 1 193 ? -16.939 -4.303 11.719 1.00 95.62 193 VAL A CA 1
ATOM 1495 C C . VAL A 1 193 ? -16.943 -3.434 12.980 1.00 95.62 193 VAL A C 1
ATOM 1497 O O . VAL A 1 193 ? -17.751 -2.512 13.084 1.00 95.62 193 VAL A O 1
ATOM 1500 N N . ALA A 1 194 ? -16.030 -3.678 13.923 1.00 95.62 194 ALA A N 1
ATOM 1501 C CA . ALA A 1 194 ? -15.907 -2.868 15.135 1.00 95.62 194 ALA A CA 1
ATOM 1502 C C . ALA A 1 194 ? -15.497 -1.420 14.817 1.00 95.62 194 ALA A C 1
ATOM 1504 O O . ALA A 1 194 ? -16.035 -0.473 15.395 1.00 95.62 194 ALA A O 1
ATOM 1505 N N . LEU A 1 195 ? -14.576 -1.239 13.868 1.00 96.12 195 LEU A N 1
ATOM 1506 C CA . LEU A 1 195 ? -14.199 0.073 13.350 1.00 96.12 195 LEU A CA 1
ATOM 1507 C C . LEU A 1 195 ? -15.378 0.772 12.669 1.00 96.12 195 LEU A C 1
ATOM 1509 O O . LEU A 1 195 ? -15.601 1.957 12.913 1.00 96.12 195 LEU A O 1
ATOM 1513 N N . LEU A 1 196 ? -16.157 0.045 11.866 1.00 95.56 196 LEU A N 1
ATOM 1514 C CA . LEU A 1 196 ? -17.323 0.598 11.183 1.00 95.56 196 LEU A CA 1
ATOM 1515 C C . LEU A 1 196 ? -18.385 1.077 12.180 1.00 95.56 196 LEU A C 1
ATOM 1517 O O . LEU A 1 196 ? -18.896 2.181 12.023 1.00 95.56 196 LEU A O 1
ATOM 1521 N N . ASP A 1 197 ? -18.680 0.312 13.237 1.00 95.75 197 ASP A N 1
ATOM 1522 C CA . ASP A 1 197 ? -19.620 0.762 14.275 1.00 95.75 197 ASP A CA 1
ATOM 1523 C C . ASP A 1 197 ? -19.094 1.990 15.033 1.00 95.75 197 ASP A C 1
ATOM 1525 O O . ASP A 1 197 ? -19.840 2.946 15.272 1.00 95.75 197 ASP A O 1
ATOM 1529 N N . ARG A 1 198 ? -17.791 2.014 15.344 1.00 94.62 198 ARG A N 1
ATOM 1530 C CA . ARG A 1 198 ? -17.144 3.143 16.025 1.00 94.62 198 ARG A CA 1
ATOM 1531 C C . ARG A 1 198 ? -17.186 4.428 15.198 1.00 94.62 198 ARG A C 1
ATOM 1533 O O . ARG A 1 198 ? -17.414 5.499 15.757 1.00 94.62 198 ARG A O 1
ATOM 1540 N N . PHE A 1 199 ? -16.950 4.333 13.892 1.00 94.75 199 PHE A N 1
ATOM 1541 C CA . PHE A 1 199 ? -16.834 5.480 12.988 1.00 94.75 199 PHE A CA 1
ATOM 1542 C C . PHE A 1 199 ? -18.055 5.678 12.081 1.00 94.75 199 PHE A C 1
ATOM 1544 O O . PHE A 1 199 ? -17.970 6.441 11.125 1.00 94.75 199 PHE A O 1
ATOM 1551 N N . LYS A 1 200 ? -19.211 5.081 12.398 1.00 92.81 200 LYS A N 1
ATOM 1552 C CA . LYS A 1 200 ? -20.437 5.154 11.575 1.00 92.81 200 LYS A CA 1
ATOM 1553 C C . LYS A 1 200 ? -20.947 6.564 11.267 1.00 92.81 200 LYS A C 1
ATOM 1555 O O . LYS A 1 200 ? -21.670 6.757 10.297 1.00 92.81 200 LYS A O 1
ATOM 1560 N N . SER A 1 201 ? -20.607 7.552 12.097 1.00 95.25 201 SER A N 1
ATOM 1561 C CA . SER A 1 201 ? -20.942 8.963 11.861 1.00 95.25 201 SER A CA 1
ATOM 1562 C C . SER A 1 201 ? -19.955 9.674 10.928 1.00 95.25 201 SER A C 1
ATOM 1564 O O . SER A 1 201 ? -20.268 10.746 10.414 1.00 95.25 201 SER A O 1
ATOM 1566 N N . ASN A 1 202 ? -18.777 9.092 10.693 1.00 96.56 202 ASN A N 1
ATOM 1567 C CA . ASN A 1 202 ? -17.795 9.562 9.728 1.00 96.56 202 ASN A CA 1
ATOM 1568 C C . ASN A 1 202 ? -17.963 8.780 8.418 1.00 96.56 202 ASN A C 1
ATOM 1570 O O . ASN A 1 202 ? -17.544 7.626 8.294 1.00 96.56 202 ASN A O 1
ATOM 1574 N N . VAL A 1 203 ? -18.596 9.425 7.439 1.00 95.56 203 VAL A N 1
ATOM 1575 C CA . VAL A 1 203 ? -18.935 8.813 6.148 1.00 95.56 203 VAL A CA 1
ATOM 1576 C C . VAL A 1 203 ? -17.688 8.390 5.373 1.00 95.56 203 VAL A C 1
ATOM 1578 O O . VAL A 1 203 ? -17.706 7.337 4.738 1.00 95.56 203 VAL A O 1
ATOM 1581 N N . ASP A 1 204 ? -16.605 9.164 5.438 1.00 95.81 204 ASP A N 1
ATOM 1582 C CA . ASP A 1 204 ? -15.389 8.875 4.677 1.00 95.81 204 ASP A CA 1
ATOM 1583 C C . ASP A 1 204 ? -14.665 7.648 5.228 1.00 95.81 204 ASP A C 1
ATOM 1585 O O . ASP A 1 204 ? -14.365 6.726 4.470 1.00 95.81 204 ASP A O 1
ATOM 1589 N N . VAL A 1 205 ? -14.507 7.568 6.552 1.00 96.25 205 VAL A N 1
ATOM 1590 C CA . VAL A 1 205 ? -13.948 6.380 7.217 1.00 96.25 205 VAL A CA 1
ATOM 1591 C C . VAL A 1 205 ? -14.834 5.160 6.980 1.00 96.25 205 VAL A C 1
ATOM 1593 O O . VAL A 1 205 ? -14.336 4.083 6.661 1.00 96.25 205 VAL A O 1
ATOM 1596 N N . SER A 1 206 ? -16.155 5.326 7.078 1.00 95.25 206 SER A N 1
ATOM 1597 C CA . SER A 1 206 ? -17.104 4.240 6.819 1.00 95.25 206 SER A CA 1
ATOM 1598 C C . SER A 1 206 ? -16.987 3.716 5.385 1.00 95.25 206 SER A C 1
ATOM 1600 O O . SER A 1 206 ? -16.966 2.506 5.177 1.00 95.25 206 SER A O 1
ATOM 1602 N N . ARG A 1 207 ? -16.857 4.604 4.391 1.00 94.88 207 ARG A N 1
ATOM 1603 C CA . ARG A 1 207 ? -16.663 4.226 2.984 1.00 94.88 207 ARG A CA 1
ATOM 1604 C C . ARG A 1 207 ? -15.355 3.462 2.785 1.00 94.88 207 ARG A C 1
ATOM 1606 O O . ARG A 1 207 ? -15.374 2.411 2.147 1.00 94.88 207 ARG A O 1
ATOM 1613 N N . ALA A 1 208 ? -14.260 3.963 3.357 1.00 96.12 208 ALA A N 1
ATOM 1614 C CA . ALA A 1 208 ? -12.952 3.322 3.267 1.00 96.12 208 ALA A CA 1
ATOM 1615 C C . ALA A 1 208 ? -12.956 1.922 3.902 1.00 96.12 208 ALA A C 1
ATOM 1617 O O . ALA A 1 208 ? -12.388 1.000 3.335 1.00 96.12 208 ALA A O 1
ATOM 1618 N N . LEU A 1 209 ? -13.653 1.730 5.029 1.00 95.94 209 LEU A N 1
ATOM 1619 C CA . LEU A 1 209 ? -13.811 0.431 5.702 1.00 95.94 209 LEU A CA 1
ATOM 1620 C C . LEU A 1 209 ? -14.694 -0.555 4.929 1.00 95.94 209 LEU A C 1
ATOM 1622 O O . LEU A 1 209 ? -14.398 -1.750 4.868 1.00 95.94 209 LEU A O 1
ATOM 1626 N N . LEU A 1 210 ? -15.797 -0.067 4.358 1.00 95.00 210 LEU A N 1
ATOM 1627 C CA . LEU A 1 210 ? -16.763 -0.899 3.641 1.00 95.00 210 LEU A CA 1
ATOM 1628 C C . LEU A 1 210 ? -16.161 -1.535 2.391 1.00 95.00 210 LEU A C 1
ATOM 1630 O O . LEU A 1 210 ? -16.554 -2.644 2.032 1.00 95.00 210 LEU A O 1
ATOM 1634 N N . TYR A 1 211 ? -15.209 -0.868 1.742 1.00 93.69 211 TYR A N 1
ATOM 1635 C CA . TYR A 1 211 ? -14.596 -1.382 0.526 1.00 93.69 211 TYR A CA 1
ATOM 1636 C C . TYR A 1 211 ? -13.867 -2.726 0.742 1.00 93.69 211 TYR A C 1
ATOM 1638 O O . TYR A 1 211 ? -14.346 -3.723 0.194 1.00 93.69 211 TYR A O 1
ATOM 1646 N N . PRO A 1 212 ? -12.820 -2.848 1.586 1.00 94.81 212 PRO A N 1
ATOM 1647 C CA . PRO A 1 212 ? -12.208 -4.141 1.876 1.00 94.81 212 PRO A CA 1
ATOM 1648 C C . PRO A 1 212 ? -13.189 -5.109 2.553 1.00 94.81 212 PRO A C 1
ATOM 1650 O O . PRO A 1 212 ? -13.206 -6.289 2.212 1.00 94.81 212 PRO A O 1
ATOM 1653 N N . LEU A 1 213 ? -14.066 -4.638 3.451 1.00 94.50 213 LEU A N 1
ATOM 1654 C CA . LEU A 1 213 ? -15.030 -5.513 4.128 1.00 94.50 213 LEU A CA 1
ATOM 1655 C C . LEU A 1 213 ? -15.983 -6.207 3.139 1.00 94.50 213 LEU A C 1
ATOM 1657 O O . LEU A 1 213 ? -16.214 -7.409 3.257 1.00 94.50 213 LEU A O 1
ATOM 1661 N N . SER A 1 214 ? -16.499 -5.481 2.144 1.00 92.69 214 SER A N 1
ATOM 1662 C CA . SER A 1 214 ? -17.406 -6.040 1.132 1.00 92.69 214 SER A CA 1
ATOM 1663 C C . SER A 1 214 ? -16.761 -7.154 0.306 1.00 92.69 214 SER A C 1
ATOM 1665 O O . SER A 1 214 ? -17.437 -8.119 -0.034 1.00 92.69 214 SER A O 1
ATOM 1667 N N . HIS A 1 215 ? -15.453 -7.076 0.057 1.00 91.75 215 HIS A N 1
ATOM 1668 C CA . HIS A 1 215 ? -14.709 -8.106 -0.667 1.00 91.75 215 HIS A CA 1
ATOM 1669 C C . HIS A 1 215 ? -14.441 -9.335 0.214 1.00 91.75 215 HIS A C 1
ATOM 1671 O O . HIS A 1 215 ? -14.502 -10.468 -0.258 1.00 91.75 215 HIS A O 1
ATOM 1677 N N . LEU A 1 216 ? -14.186 -9.137 1.509 1.00 89.56 216 LEU A N 1
ATOM 1678 C CA . LEU A 1 216 ? -13.846 -10.226 2.431 1.00 89.56 216 LEU A CA 1
ATOM 1679 C C . LEU A 1 216 ? -15.067 -11.038 2.891 1.00 89.56 216 LEU A C 1
ATOM 1681 O O . LEU A 1 216 ? -14.950 -12.240 3.125 1.00 89.56 216 LEU A O 1
ATOM 1685 N N . VAL A 1 217 ? -16.244 -10.415 3.001 1.00 82.62 217 VAL A N 1
ATOM 1686 C CA . VAL A 1 217 ? -17.471 -11.087 3.475 1.00 82.62 217 VAL A CA 1
ATOM 1687 C C . VAL A 1 217 ? -18.034 -12.077 2.445 1.00 82.62 217 VAL A C 1
ATOM 1689 O O . VAL A 1 217 ? -18.628 -13.083 2.831 1.00 82.62 217 VAL A O 1
ATOM 1692 N N . VAL A 1 218 ? -17.810 -11.847 1.148 1.00 71.94 218 VAL A N 1
ATOM 1693 C CA . VAL A 1 218 ? -18.336 -12.697 0.058 1.00 71.94 218 VAL A CA 1
ATOM 1694 C C . VAL A 1 218 ? -17.709 -14.099 0.045 1.00 71.94 218 VAL A C 1
ATOM 1696 O O . VAL A 1 218 ? -18.293 -15.028 -0.495 1.00 71.94 218 VAL A O 1
ATOM 1699 N N . LEU A 1 219 ? -16.569 -14.303 0.711 1.00 62.09 219 LEU A N 1
ATOM 1700 C CA . LEU A 1 219 ? -15.902 -15.608 0.798 1.00 62.09 219 LEU A CA 1
ATOM 1701 C C . LEU A 1 219 ? -16.529 -16.576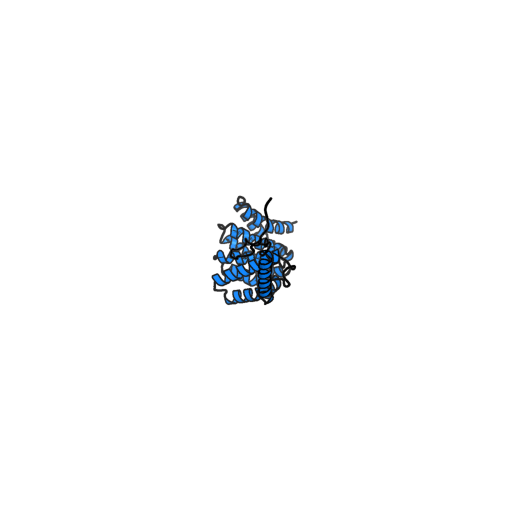 1.824 1.00 62.09 219 LEU A C 1
ATOM 1703 O O . LEU A 1 219 ? -16.014 -17.674 2.018 1.00 62.09 219 LEU A O 1
ATOM 1707 N N . ARG A 1 220 ? -17.606 -16.179 2.520 1.00 52.62 220 ARG A N 1
ATOM 1708 C CA . ARG A 1 220 ? -18.271 -16.988 3.565 1.00 52.62 220 ARG A CA 1
ATOM 1709 C C . ARG A 1 220 ? -19.607 -17.622 3.169 1.00 52.62 220 ARG A C 1
ATOM 1711 O O . ARG A 1 220 ? -20.306 -18.120 4.052 1.00 52.62 220 ARG A O 1
ATOM 1718 N N . THR A 1 221 ? -19.958 -17.619 1.888 1.00 45.16 221 THR A N 1
ATOM 1719 C CA . THR A 1 221 ? -21.089 -18.398 1.348 1.00 45.16 221 THR A CA 1
ATOM 1720 C C . THR A 1 221 ? -20.600 -19.672 0.693 1.00 45.16 221 THR A C 1
ATOM 1722 O O . THR A 1 221 ? -21.196 -20.731 0.977 1.00 45.16 221 THR A O 1
#

Secondary structure (DSSP, 8-state):
---------------PPPPPPP----SHHHHHHHHHHHHHHHHHTTHHHHHHHHHHHTTT-HHHHHHHHHHHHHHHHHHHHHGGGT-SS-HHHHHHHTTHHHHHHHHHHH-TT-HHHHHHHHHHHHHHHHH-TTGGGGGGGSTTHHHHHHHHHHH-TT-HHHHHHHHHHHHHHTTSHHHHHHH--HHHHHHHHHHHHHTTT-HHHHHHHHHHHHHHHGGG-

pLDDT: mean 83.21, std 21.28, range [30.72, 98.75]

Foldseek 3Di:
DDDDDDDDDDDDDDDDDDDDDDDDPDPPVVVVLVVLVVVLVCLVVLNLLVLLVQCVVCVVPQVSLLVSLLVLLVLLVVCVVCPCVSHPDQSLVSCLVNVVLVSLLVSLVVCLPPLSNLQSSLSNLLSSCQSDVPSLCVCLVDPCSLVSLVSSCVNCVVDLVSLLSSLSSLLSNLVRVVSLVSPLDPVVLVVLVVQCVVCVVPPSSNVSSCRSNVSSVVVPD

Organism: Aphanomyces astaci (NCBI:txid112090)

InterPro domains:
  IPR011989 Armadillo-like helical [G3DSA:1.25.10.10] (30-220)
  IPR016024 Armadillo-type fold [SSF48371] (112-217)